Protein AF-A0A8H7XV47-F1 (afdb_monomer_lite)

Foldseek 3Di:
DAAPVGDDDDPVVVVCQVVVPPPPPDQWHADPPPGDIFGNDQPDCVPPPPVCPVVRDHRDDDDDDDCVVVVVVVVVVVVVVVVVVVVVVVVVVVVVVVVVVVVVVVVVVVVVVVVVVVVVVVVVVVVVVVVVVVVVVVVVVVVVVVVVVVVVVVVVVVVVVVVVVVVVVVVVVVVVVVVVVVVVVVVVVVVVVVVVVVVVVVVVCVVVVVDDDDDDDDDDDDDDPDDPPPPPPPPPPPPPPPPPPPPVPPPPDDPPPPPPPPPPPVPPPPPPPPPPPPPPPPPPPVPPDDDDDDDDDDD

pLDDT: mean 79.06, std 20.97, range [37.84, 98.62]

Structure (mmCIF, N/CA/C/O backbone):
data_AF-A0A8H7XV47-F1
#
_entry.id   AF-A0A8H7XV47-F1
#
loop_
_atom_site.group_PDB
_atom_site.id
_atom_site.type_symbol
_atom_site.label_atom_id
_atom_site.label_alt_id
_atom_site.label_comp_id
_atom_site.label_asym_id
_atom_site.label_entity_id
_atom_site.label_seq_id
_atom_site.pdbx_PDB_ins_code
_atom_site.Cartn_x
_atom_site.Cartn_y
_atom_site.Cartn_z
_atom_site.occupancy
_atom_site.B_iso_or_equiv
_atom_site.auth_seq_id
_atom_site.auth_comp_id
_atom_site.auth_asym_id
_atom_site.auth_atom_id
_atom_site.pdbx_PDB_model_num
ATOM 1 N N . MET A 1 1 ? -52.884 -13.782 68.176 1.00 88.31 1 MET A N 1
ATOM 2 C CA . MET A 1 1 ? -53.623 -15.050 68.353 1.00 88.31 1 MET A CA 1
ATOM 3 C C . MET A 1 1 ? -52.920 -16.127 67.550 1.00 88.31 1 MET A C 1
ATOM 5 O O . MET A 1 1 ? -52.622 -15.855 66.395 1.00 88.31 1 MET A O 1
ATOM 9 N N . SER A 1 2 ? -52.636 -17.300 68.118 1.00 92.38 2 SER A N 1
ATOM 10 C CA . SER A 1 2 ? -52.222 -18.471 67.337 1.00 92.38 2 SER A CA 1
ATOM 11 C C . SER A 1 2 ? -53.395 -19.410 67.092 1.00 92.38 2 SER A C 1
ATOM 13 O O . SER A 1 2 ? -54.194 -19.679 67.995 1.00 92.38 2 SER A O 1
ATOM 15 N N . LEU A 1 3 ? -53.478 -19.894 65.855 1.00 91.44 3 LEU A N 1
ATOM 16 C CA . LEU A 1 3 ? -54.350 -20.996 65.460 1.00 91.44 3 LEU A CA 1
ATOM 17 C C . LEU A 1 3 ? -53.736 -22.344 65.877 1.00 91.44 3 LEU A C 1
ATOM 19 O O . LEU A 1 3 ? -52.525 -22.411 66.107 1.00 91.44 3 LEU A O 1
ATOM 23 N N . PRO A 1 4 ? -54.511 -23.446 65.914 1.00 90.62 4 PRO A N 1
ATOM 24 C CA . PRO A 1 4 ? -53.992 -24.768 66.285 1.00 90.62 4 PRO A CA 1
ATOM 25 C C . PRO A 1 4 ? -52.899 -25.271 65.335 1.00 90.62 4 PRO A C 1
ATOM 27 O O . PRO A 1 4 ? -52.036 -26.043 65.738 1.00 90.62 4 PRO A O 1
ATOM 30 N N . CYS A 1 5 ? -52.903 -24.786 64.091 1.00 92.00 5 CYS A N 1
ATOM 31 C CA . CYS A 1 5 ? -51.868 -25.053 63.097 1.00 92.00 5 CYS A CA 1
ATOM 32 C C . CYS A 1 5 ? -50.562 -24.262 63.310 1.00 92.00 5 CYS A C 1
ATOM 34 O O . CYS A 1 5 ? -49.624 -24.445 62.544 1.00 92.00 5 CYS A O 1
ATOM 36 N N . GLY A 1 6 ? -50.491 -23.378 64.312 1.00 91.50 6 GLY A N 1
ATOM 37 C CA . GLY A 1 6 ? -49.293 -22.609 64.668 1.00 91.50 6 GLY A CA 1
ATOM 38 C C . GLY A 1 6 ? -49.197 -21.210 64.049 1.00 91.50 6 GLY A C 1
ATOM 39 O O . GLY A 1 6 ? -48.397 -20.405 64.519 1.00 91.50 6 GLY A O 1
ATOM 40 N N . HIS A 1 7 ? -50.028 -20.874 63.057 1.00 93.75 7 HIS A N 1
ATOM 41 C CA . HIS A 1 7 ? -50.007 -19.550 62.423 1.00 93.75 7 HIS A CA 1
ATOM 42 C C . HIS A 1 7 ? -50.540 -18.449 63.349 1.00 93.75 7 HIS A C 1
ATOM 44 O O . HIS A 1 7 ? -51.514 -18.652 64.081 1.00 93.75 7 HIS A O 1
ATOM 50 N N . LEU A 1 8 ? -49.898 -17.279 63.295 1.00 93.44 8 LEU A N 1
ATOM 51 C CA . LEU A 1 8 ? -50.188 -16.118 64.133 1.00 93.44 8 LEU A CA 1
ATOM 52 C C . LEU A 1 8 ? -50.919 -15.035 63.338 1.00 93.44 8 LEU A C 1
ATOM 54 O O . LEU A 1 8 ? -50.445 -14.599 62.297 1.00 93.44 8 LEU A O 1
ATOM 58 N N . TYR A 1 9 ? -52.030 -14.549 63.884 1.00 92.38 9 TYR A N 1
ATOM 59 C CA . TYR A 1 9 ? -52.792 -13.422 63.345 1.00 92.38 9 TYR A CA 1
ATOM 60 C C . TYR A 1 9 ? -53.083 -12.409 64.453 1.00 92.38 9 TYR A C 1
ATOM 62 O O . TYR A 1 9 ? -53.186 -12.776 65.634 1.00 92.38 9 TYR A O 1
ATOM 70 N N . CYS A 1 10 ? -53.234 -11.130 64.102 1.00 90.69 10 CYS A N 1
ATOM 71 C CA . CYS A 1 10 ? -53.804 -10.167 65.041 1.00 90.69 10 CYS A CA 1
ATOM 72 C C . CYS A 1 10 ? -55.284 -10.508 65.310 1.00 90.69 10 CYS A C 1
ATOM 74 O O . CYS A 1 10 ? -55.914 -11.253 64.554 1.00 90.69 10 CYS A O 1
ATOM 76 N N . GLU A 1 11 ? -55.826 -10.007 66.422 1.00 90.00 11 GLU A N 1
ATOM 77 C CA . GLU A 1 11 ? -57.215 -10.272 66.826 1.00 90.00 11 GLU A CA 1
ATOM 78 C C . GLU A 1 11 ? -58.220 -9.793 65.768 1.00 90.00 11 GLU A C 1
ATOM 80 O O . GLU A 1 11 ? -59.197 -10.484 65.489 1.00 90.00 11 GLU A O 1
ATOM 85 N N . GLU A 1 12 ? -57.933 -8.675 65.106 1.00 90.69 12 GLU A N 1
ATOM 86 C CA . GLU A 1 12 ? -58.790 -8.109 64.068 1.00 90.69 12 GLU A CA 1
ATOM 87 C C . GLU A 1 12 ? -58.828 -8.975 62.801 1.00 90.69 12 GLU A C 1
ATOM 89 O O . GLU A 1 12 ? -59.910 -9.370 62.372 1.00 90.69 12 GLU A O 1
ATOM 94 N N . CYS A 1 13 ? -57.668 -9.364 62.255 1.00 89.00 13 CYS A N 1
ATOM 95 C CA . CYS A 1 13 ? -57.600 -10.189 61.044 1.00 89.00 13 CYS A CA 1
ATOM 96 C C . CYS A 1 13 ? -58.293 -11.541 61.224 1.00 89.00 13 CYS A C 1
ATOM 98 O O . CYS A 1 13 ? -58.990 -11.998 60.318 1.00 89.00 13 CYS A O 1
ATOM 100 N N . ILE A 1 14 ? -58.126 -12.192 62.383 1.00 89.75 14 ILE A N 1
ATOM 101 C CA . ILE A 1 14 ? -58.777 -13.487 62.599 1.00 89.75 14 ILE A CA 1
ATOM 102 C C . ILE A 1 14 ? -60.285 -13.337 62.802 1.00 89.75 14 ILE A C 1
ATOM 104 O O . ILE A 1 14 ? -61.047 -14.142 62.278 1.00 89.75 14 ILE A O 1
ATOM 108 N N . THR A 1 15 ? -60.724 -12.283 63.494 1.00 89.31 15 THR A N 1
ATOM 109 C CA . THR A 1 15 ? -62.152 -12.001 63.691 1.00 89.31 15 THR A CA 1
ATOM 110 C C . THR A 1 15 ? -62.831 -11.679 62.362 1.00 89.31 15 THR A C 1
ATOM 112 O O . THR A 1 15 ? -63.895 -12.221 62.072 1.00 89.31 15 THR A O 1
ATOM 115 N N . GLN A 1 16 ? -62.196 -10.868 61.511 1.00 91.19 16 GLN A N 1
ATOM 116 C CA . GLN A 1 16 ? -62.685 -10.584 60.160 1.00 91.19 16 GLN A CA 1
ATOM 117 C C . GLN A 1 16 ? -62.767 -11.858 59.314 1.00 91.19 16 GLN A C 1
ATOM 119 O O . GLN A 1 16 ? -63.806 -12.125 58.718 1.00 91.19 16 GLN A O 1
ATOM 124 N N . HIS A 1 17 ? -61.717 -12.685 59.303 1.00 89.62 17 HIS A N 1
ATOM 125 C CA . HIS A 1 17 ? -61.701 -13.936 58.536 1.00 89.62 17 HIS A CA 1
ATOM 126 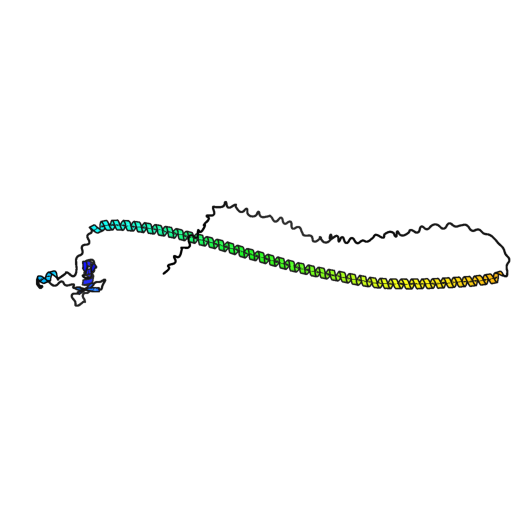C C . HIS A 1 17 ? -62.794 -14.921 58.973 1.00 89.62 17 HIS A C 1
ATOM 128 O O . HIS A 1 17 ? -63.417 -15.574 58.137 1.00 89.62 17 HIS A O 1
ATOM 134 N N . VAL A 1 18 ? -63.055 -15.004 60.278 1.00 87.25 18 VAL A N 1
ATOM 135 C CA . VAL A 1 18 ? -64.128 -15.834 60.840 1.00 87.25 18 VAL A CA 1
ATOM 136 C C . VAL A 1 18 ? -65.512 -15.292 60.480 1.00 87.25 18 VAL A C 1
ATOM 138 O O . VAL A 1 18 ? -66.376 -16.067 60.083 1.00 87.25 18 VAL A O 1
ATOM 141 N N . ASN A 1 19 ? -65.712 -13.975 60.553 1.00 87.75 19 ASN A N 1
ATOM 142 C CA . ASN A 1 19 ? -67.007 -13.344 60.282 1.00 87.75 19 ASN A CA 1
ATOM 143 C C . ASN A 1 19 ? -67.349 -13.250 58.786 1.00 87.75 19 ASN A C 1
ATOM 145 O O . ASN A 1 19 ? -68.521 -13.163 58.442 1.00 87.75 19 ASN A O 1
ATOM 149 N N . LEU A 1 20 ? -66.356 -13.265 57.889 1.00 85.81 20 LEU A N 1
ATOM 150 C CA . LEU A 1 20 ? -66.569 -13.209 56.436 1.00 85.81 20 LEU A CA 1
ATOM 151 C C . LEU A 1 20 ? -67.098 -14.526 55.842 1.00 85.81 20 LEU A C 1
ATOM 153 O O . LEU A 1 20 ? -67.583 -14.529 54.714 1.00 85.81 20 LEU A O 1
ATOM 157 N N . ARG A 1 21 ? -67.001 -15.648 56.567 1.00 72.06 21 ARG A N 1
ATOM 158 C CA . ARG A 1 21 ? -67.434 -16.978 56.102 1.00 72.06 21 ARG A CA 1
ATOM 159 C C . ARG A 1 21 ? -68.743 -17.437 56.752 1.00 72.06 21 ARG A C 1
ATOM 161 O O . ARG A 1 21 ? -68.850 -18.573 57.200 1.00 72.06 21 ARG A O 1
ATOM 168 N N . SER A 1 22 ? -69.747 -16.564 56.762 1.00 56.59 22 SER A N 1
ATOM 169 C CA . SER A 1 22 ? -71.090 -16.810 57.320 1.00 56.59 22 SER A CA 1
ATOM 170 C C . SER A 1 22 ? -71.832 -18.009 56.710 1.00 56.59 22 SER A C 1
ATOM 172 O O . SER A 1 22 ? -72.797 -18.488 57.299 1.00 56.59 22 SER A O 1
ATOM 174 N N . ASP A 1 23 ? -71.395 -18.489 55.543 1.00 62.59 23 ASP A N 1
ATOM 175 C CA . ASP A 1 23 ? -72.144 -19.461 54.741 1.00 62.59 23 ASP A CA 1
ATOM 176 C C . ASP A 1 23 ? -71.685 -20.913 54.951 1.00 62.59 23 ASP A C 1
ATOM 178 O O . ASP A 1 23 ? -72.303 -21.846 54.432 1.00 62.59 23 ASP A O 1
ATOM 182 N N . SER A 1 24 ? -70.609 -21.153 55.714 1.00 60.06 24 SER A N 1
ATOM 183 C CA . SER A 1 24 ? -70.231 -22.523 56.060 1.00 60.06 24 SER A CA 1
ATOM 184 C C . SER A 1 24 ? -71.152 -23.038 57.162 1.00 60.06 24 SER A C 1
ATOM 186 O O . SER A 1 24 ? -71.088 -22.577 58.297 1.00 60.06 24 SER A O 1
ATOM 188 N N . VAL A 1 25 ? -71.971 -24.039 56.835 1.00 66.00 25 VAL A N 1
ATOM 189 C CA . VAL A 1 25 ? -72.942 -24.752 57.696 1.00 66.00 25 VAL A CA 1
ATOM 190 C C . VAL A 1 25 ? -72.277 -25.499 58.887 1.00 66.00 25 VAL A C 1
ATOM 192 O O . VAL A 1 25 ? -72.857 -26.397 59.486 1.00 66.00 25 VAL A O 1
ATOM 195 N N . GLY A 1 26 ? -71.046 -25.149 59.270 1.00 70.81 26 GLY A N 1
ATOM 196 C CA . GLY A 1 26 ? -70.249 -25.837 60.282 1.00 70.81 26 GLY A CA 1
ATOM 197 C C . GLY A 1 26 ? -69.653 -24.898 61.329 1.00 70.81 26 GLY A C 1
ATOM 198 O O . GLY A 1 26 ? -69.376 -23.732 61.078 1.00 70.81 26 GLY A O 1
ATOM 199 N N . MET A 1 27 ? -69.396 -25.440 62.521 1.00 84.06 27 MET A N 1
ATOM 200 C CA . MET A 1 27 ? -68.710 -24.756 63.627 1.00 84.06 27 MET A CA 1
ATOM 201 C C . MET A 1 27 ? -67.176 -24.692 63.433 1.00 84.06 27 MET A C 1
ATOM 203 O O . MET A 1 27 ? -66.427 -24.681 64.413 1.00 84.06 27 MET A O 1
ATOM 207 N N . THR A 1 28 ? -66.690 -24.688 62.188 1.00 88.69 28 THR A N 1
ATOM 208 C CA . THR A 1 28 ? -65.265 -24.758 61.821 1.00 88.69 28 THR A CA 1
ATOM 209 C C . THR A 1 28 ? -64.868 -23.621 60.878 1.00 88.69 28 THR A C 1
ATOM 211 O O . THR A 1 28 ? -65.684 -23.109 60.120 1.00 88.69 28 THR A O 1
ATOM 214 N N . SER A 1 29 ? -63.599 -23.216 60.919 1.00 90.31 29 SER A N 1
ATOM 215 C CA . SER A 1 29 ? -62.992 -22.262 59.984 1.00 90.31 29 SER A CA 1
ATOM 216 C C . SER A 1 29 ? -61.652 -22.794 59.484 1.00 90.31 29 SER A C 1
ATOM 218 O O . SER A 1 29 ? -61.022 -23.608 60.150 1.00 90.31 29 SER A O 1
ATOM 220 N N . THR A 1 30 ? -61.200 -22.341 58.315 1.00 92.19 30 THR A N 1
ATOM 221 C CA . THR A 1 30 ? -59.911 -22.737 57.724 1.00 92.19 30 THR A CA 1
ATOM 222 C C . THR A 1 30 ? -58.848 -21.684 58.009 1.00 92.19 30 THR A C 1
ATOM 224 O O . THR A 1 30 ? -59.112 -20.495 57.834 1.00 92.19 30 THR A O 1
ATOM 227 N N . CYS A 1 31 ? -57.620 -22.079 58.335 1.00 91.06 31 CYS A N 1
ATOM 228 C CA . CYS A 1 31 ? -56.485 -21.153 58.405 1.00 91.06 31 CYS A CA 1
ATOM 229 C C . CYS A 1 31 ? -56.235 -20.453 57.044 1.00 91.06 31 CYS A C 1
ATOM 231 O O . CYS A 1 31 ? -56.184 -21.147 56.029 1.00 91.06 31 CYS A O 1
ATOM 233 N N . PRO A 1 32 ? -56.038 -19.120 56.987 1.00 89.69 32 PRO A N 1
ATOM 234 C CA . PRO A 1 32 ? -55.740 -18.412 55.735 1.00 89.69 32 PRO A CA 1
ATOM 235 C C . PRO A 1 32 ? -54.482 -18.910 55.004 1.00 89.69 32 PRO A C 1
ATOM 237 O O . PRO A 1 32 ? -54.488 -18.980 53.778 1.00 89.69 32 PRO A O 1
ATOM 240 N N . GLU A 1 33 ? -53.436 -19.292 55.746 1.00 91.69 33 GLU A N 1
ATOM 241 C CA . GLU A 1 33 ? -52.145 -19.704 55.175 1.00 91.69 33 GLU A CA 1
ATOM 242 C C . GLU A 1 33 ? -52.172 -21.159 54.691 1.00 91.69 33 GLU A C 1
ATOM 244 O O . GLU A 1 33 ? -51.956 -21.458 53.519 1.00 91.69 33 GLU A O 1
ATOM 249 N N . CYS A 1 34 ? -52.468 -22.089 55.604 1.00 92.75 34 CYS A N 1
ATOM 250 C CA . CYS A 1 34 ? -52.333 -23.522 55.343 1.00 92.75 34 CYS A CA 1
ATOM 251 C C . CYS A 1 34 ? -53.659 -24.233 55.075 1.00 92.75 34 CYS A C 1
ATOM 253 O O . CYS A 1 34 ? -53.660 -25.438 54.839 1.00 92.75 34 CYS A O 1
ATOM 255 N N . ARG A 1 35 ? -54.786 -23.512 55.139 1.00 92.88 35 ARG A N 1
ATOM 256 C CA . ARG A 1 35 ? -56.148 -24.032 54.917 1.00 92.88 35 ARG A CA 1
ATOM 257 C C . ARG A 1 35 ? -56.577 -25.169 55.849 1.00 92.88 35 ARG A C 1
ATOM 259 O O . ARG A 1 35 ? -57.611 -25.774 55.608 1.00 92.88 35 ARG A O 1
ATOM 266 N N . SER A 1 36 ? -55.825 -25.435 56.917 1.00 90.88 36 SER A N 1
ATOM 267 C CA . SER A 1 36 ? -56.191 -26.426 57.932 1.00 90.88 36 SER A CA 1
ATOM 268 C C . SER A 1 36 ? -57.441 -25.981 58.694 1.00 90.88 36 SER A C 1
ATOM 270 O O . SER A 1 36 ? -57.514 -24.825 59.129 1.00 90.88 36 SER A O 1
ATOM 272 N N . ASP A 1 37 ? -58.408 -26.887 58.832 1.00 90.88 37 ASP A N 1
ATOM 273 C CA . ASP A 1 37 ? -59.653 -26.654 59.558 1.00 90.88 37 ASP A CA 1
ATOM 274 C C . ASP A 1 37 ? -59.412 -26.606 61.070 1.00 90.88 37 ASP A C 1
ATOM 276 O O . ASP A 1 37 ? -58.673 -27.412 61.638 1.00 90.88 37 ASP A O 1
ATOM 280 N N . PHE A 1 38 ? -60.076 -25.674 61.746 1.00 89.12 38 PHE A N 1
ATOM 281 C CA . PHE A 1 38 ? -60.087 -25.577 63.198 1.00 89.12 38 PHE A CA 1
ATOM 282 C C . PHE A 1 38 ? -61.491 -25.243 63.721 1.00 89.12 38 PHE A C 1
ATOM 284 O O . PHE A 1 38 ? -62.237 -24.504 63.074 1.00 89.12 38 PHE A O 1
ATOM 291 N N . PRO A 1 39 ? -61.882 -25.772 64.894 1.00 87.94 39 PRO A N 1
ATOM 292 C CA . PRO A 1 39 ? -63.189 -25.491 65.476 1.00 87.94 39 PRO A CA 1
ATOM 293 C C . PRO A 1 39 ? -63.238 -24.060 66.018 1.00 87.94 39 PRO A C 1
ATOM 295 O O . PRO A 1 39 ? -62.331 -23.635 66.727 1.00 87.94 39 PRO A O 1
ATOM 298 N N . LEU A 1 40 ? -64.299 -23.312 65.726 1.00 86.12 40 LEU A N 1
ATOM 299 C CA . LEU A 1 40 ? -64.517 -21.972 66.286 1.00 86.12 40 LEU A CA 1
ATOM 300 C C . LEU A 1 40 ? -65.227 -22.014 67.634 1.00 86.12 40 LEU A C 1
ATOM 302 O O . LEU A 1 40 ? -64.979 -21.179 68.502 1.00 86.12 40 LEU A O 1
ATOM 306 N N . VAL A 1 41 ? -66.111 -22.994 67.805 1.00 82.44 41 VAL A N 1
ATOM 307 C CA . VAL A 1 41 ? -66.933 -23.120 69.002 1.00 82.44 41 VAL A CA 1
ATOM 308 C C . VAL A 1 41 ? -66.191 -23.959 70.032 1.00 82.44 41 VAL A C 1
ATOM 310 O O . VAL A 1 41 ? -65.874 -25.124 69.795 1.00 82.44 41 VAL A O 1
ATOM 313 N N . VAL A 1 42 ? -65.933 -23.364 71.194 1.00 79.38 42 VAL A N 1
ATOM 314 C CA . VAL A 1 42 ? -65.510 -24.105 72.383 1.00 79.38 42 VAL A CA 1
ATOM 315 C C . VAL A 1 42 ? -66.784 -24.622 73.059 1.00 79.38 42 VAL A C 1
ATOM 317 O O . VAL A 1 42 ? -67.637 -23.802 73.408 1.00 79.38 42 VAL A O 1
ATOM 320 N N . PRO A 1 43 ? -66.970 -25.946 73.217 1.00 80.38 43 PRO A N 1
ATOM 321 C CA . PRO A 1 43 ? -68.154 -26.479 73.880 1.00 80.38 43 PRO A CA 1
ATOM 322 C C . PRO A 1 43 ? -68.229 -25.959 75.319 1.00 80.38 43 PRO A C 1
ATOM 324 O O . PRO A 1 43 ? -67.209 -25.855 76.004 1.00 80.38 43 PRO A O 1
ATOM 327 N N . ASP A 1 44 ? -69.439 -25.638 75.782 1.00 83.00 44 ASP A N 1
ATOM 328 C CA . ASP A 1 44 ? -69.646 -25.166 77.149 1.00 83.00 44 ASP A CA 1
ATOM 329 C C . ASP A 1 44 ? -69.229 -26.259 78.144 1.00 83.00 44 ASP A C 1
ATOM 331 O O . ASP A 1 44 ? -69.837 -27.330 78.238 1.00 83.00 44 ASP A O 1
ATOM 335 N N . LEU A 1 45 ? -68.164 -25.967 78.892 1.00 84.44 45 LEU A N 1
ATOM 336 C CA . LEU A 1 45 ? -67.517 -26.894 79.814 1.00 84.44 45 LEU A CA 1
ATOM 337 C C . LEU A 1 45 ? -68.466 -27.390 80.916 1.00 84.44 45 LEU A C 1
ATOM 339 O O . LEU A 1 45 ? -68.211 -28.435 81.510 1.00 84.44 45 LEU A O 1
ATOM 343 N N . ARG A 1 46 ? -69.580 -26.695 81.183 1.00 87.56 46 ARG A N 1
ATOM 344 C CA . ARG A 1 46 ? -70.578 -27.115 82.183 1.00 87.56 46 ARG A CA 1
ATOM 345 C C . ARG A 1 46 ? -71.250 -28.444 81.843 1.00 87.56 46 ARG A C 1
ATOM 347 O O . ARG A 1 46 ? -71.634 -29.170 82.756 1.00 87.56 46 ARG A O 1
ATOM 354 N N . PHE A 1 47 ? -71.367 -28.771 80.558 1.00 88.88 47 PHE A N 1
ATOM 355 C CA . PHE A 1 47 ? -71.978 -30.020 80.093 1.00 88.88 47 PHE A CA 1
ATOM 356 C C . PHE A 1 47 ? -70.967 -31.155 79.924 1.00 88.88 47 PHE A C 1
ATOM 358 O O . PHE A 1 47 ? -71.342 -32.281 79.603 1.00 88.88 47 PHE A O 1
ATOM 365 N N . LEU A 1 48 ? -69.684 -30.874 80.157 1.00 86.00 48 LEU A N 1
ATOM 366 C CA . LEU A 1 48 ? -68.612 -31.845 80.045 1.00 86.00 48 LEU A CA 1
ATOM 367 C C . LEU A 1 48 ? -68.157 -32.286 81.449 1.00 86.00 48 LEU A C 1
ATOM 369 O O . LEU A 1 48 ? -67.905 -31.429 82.300 1.00 86.00 48 LEU A O 1
ATOM 373 N N . PRO A 1 49 ? -68.003 -33.594 81.727 1.00 92.25 49 PRO A N 1
ATOM 374 C CA . PRO A 1 49 ? -67.435 -34.049 82.993 1.00 92.25 49 PRO A CA 1
ATOM 375 C C . PRO A 1 49 ? -66.050 -33.435 83.235 1.00 92.25 49 PRO A C 1
ATOM 377 O O . PRO A 1 49 ? -65.225 -33.383 82.322 1.00 92.25 49 PRO A O 1
ATOM 380 N N . LYS A 1 50 ? -65.769 -33.007 84.475 1.00 88.50 50 LYS A N 1
ATOM 381 C CA . LYS A 1 50 ? -64.537 -32.273 84.841 1.00 88.50 50 LYS A CA 1
ATOM 382 C C . LYS A 1 50 ? -63.244 -32.971 84.412 1.00 88.50 50 LYS A C 1
ATOM 384 O O . LYS A 1 50 ? -62.280 -32.300 84.062 1.00 88.50 50 LYS A O 1
ATOM 389 N N . GLN A 1 51 ? -63.235 -34.305 84.386 1.00 90.25 51 GLN A N 1
ATOM 390 C CA . GLN A 1 51 ? -62.084 -35.097 83.939 1.00 90.25 51 GLN A CA 1
ATOM 391 C C . GLN A 1 51 ? -61.673 -34.813 82.486 1.00 90.25 51 GLN A C 1
ATOM 393 O O . GLN A 1 51 ? -60.514 -35.004 82.134 1.00 90.25 51 GLN A O 1
ATOM 398 N N . TYR A 1 52 ? -62.594 -34.317 81.655 1.00 88.38 52 TYR A N 1
ATOM 399 C CA . TYR A 1 52 ? -62.319 -34.000 80.257 1.00 88.38 52 TYR A CA 1
ATOM 400 C C . TYR A 1 52 ? -61.949 -32.532 80.013 1.00 88.38 52 TYR A C 1
ATOM 402 O O . TYR A 1 52 ? -61.518 -32.193 78.915 1.00 88.38 52 TYR A O 1
ATOM 410 N N . HIS A 1 53 ? -62.072 -31.651 81.014 1.00 87.56 53 HIS A N 1
ATOM 411 C CA . HIS A 1 53 ? -61.827 -30.211 80.837 1.00 87.56 53 HIS A CA 1
ATOM 412 C C . HIS A 1 53 ? -60.382 -29.914 80.433 1.00 87.56 53 HIS A C 1
ATOM 414 O O . HIS A 1 53 ? -60.154 -29.051 79.593 1.00 87.56 53 HIS A O 1
ATOM 420 N N . ALA A 1 54 ? -59.414 -30.672 80.959 1.00 83.31 54 ALA A N 1
ATOM 421 C CA . ALA A 1 54 ? -57.999 -30.525 80.607 1.00 83.31 54 ALA A CA 1
ATOM 422 C C . ALA A 1 54 ? -57.705 -30.816 79.122 1.00 83.31 54 ALA A C 1
ATOM 424 O O . ALA A 1 54 ? -56.698 -30.350 78.594 1.00 83.31 54 ALA A O 1
ATOM 425 N N . PHE A 1 55 ? -58.584 -31.562 78.446 1.00 83.88 55 PHE A N 1
ATOM 426 C CA . PHE A 1 55 ? -58.433 -31.918 77.036 1.00 83.88 55 PHE A CA 1
ATOM 427 C C . PHE A 1 55 ? -59.157 -30.943 76.093 1.00 83.88 55 PHE A C 1
ATOM 429 O O . PHE A 1 55 ? -58.947 -31.003 74.882 1.00 83.88 55 PHE A O 1
ATOM 436 N N . VAL A 1 56 ? -59.969 -30.014 76.615 1.00 83.94 56 VAL A N 1
ATOM 437 C CA . VAL A 1 56 ? -60.611 -28.963 75.812 1.00 83.94 56 VAL A CA 1
ATOM 438 C C . VAL A 1 56 ? -59.668 -27.766 75.712 1.00 83.94 56 VAL A C 1
ATOM 440 O O . VAL A 1 56 ? -59.689 -26.848 76.532 1.00 83.94 56 VAL A O 1
ATOM 443 N N . SER A 1 57 ? -58.804 -27.767 74.697 1.00 77.56 57 SER A N 1
ATOM 444 C CA . SER A 1 57 ? -57.956 -26.609 74.408 1.00 77.56 57 SER A CA 1
ATOM 445 C C . SER A 1 57 ? -58.727 -25.554 73.615 1.00 77.56 57 SER A C 1
ATOM 447 O O . SER A 1 57 ? -59.347 -25.887 72.607 1.00 77.56 57 SER A O 1
ATOM 449 N N . HIS A 1 58 ? -58.630 -24.283 74.013 1.00 82.38 58 HIS A N 1
ATOM 450 C CA . HIS A 1 58 ? -59.159 -23.178 73.214 1.00 82.38 58 HIS A CA 1
ATOM 451 C C . HIS A 1 58 ? -58.482 -23.163 71.841 1.00 82.38 58 HIS A C 1
ATOM 453 O O . HIS A 1 58 ? -57.251 -23.178 71.744 1.00 82.38 58 HIS A O 1
ATOM 459 N N . SER A 1 59 ? -59.294 -23.113 70.790 1.00 79.94 59 SER A N 1
ATOM 460 C CA . SER A 1 59 ? -58.840 -23.113 69.398 1.00 79.94 59 SER A CA 1
ATOM 461 C C . SER A 1 59 ? -58.013 -21.876 69.055 1.00 79.94 59 SER A C 1
ATOM 463 O O . SER A 1 59 ? -57.163 -21.921 68.173 1.00 79.94 59 SER A O 1
ATOM 465 N N . LEU A 1 60 ? -58.245 -20.776 69.773 1.00 83.88 60 LEU A N 1
ATOM 466 C CA . LEU A 1 60 ? -57.499 -19.532 69.653 1.00 83.88 60 LEU A CA 1
ATOM 467 C C . LEU A 1 60 ? -56.675 -19.323 70.921 1.00 83.88 60 LEU A C 1
ATOM 469 O O . LEU A 1 60 ? -57.225 -19.100 72.001 1.00 83.88 60 LEU A O 1
ATOM 473 N N . ARG A 1 61 ? -55.347 -19.375 70.797 1.00 88.00 61 ARG A N 1
ATOM 474 C CA . ARG A 1 61 ? -54.441 -19.087 71.916 1.00 88.00 61 ARG A CA 1
ATOM 475 C C . ARG A 1 61 ? -53.961 -17.640 71.829 1.00 88.00 61 ARG A C 1
ATOM 477 O O . ARG A 1 61 ? -53.471 -17.185 70.792 1.00 88.00 61 ARG A O 1
ATOM 484 N N . ARG A 1 62 ? -54.096 -16.889 72.925 1.00 88.31 62 AR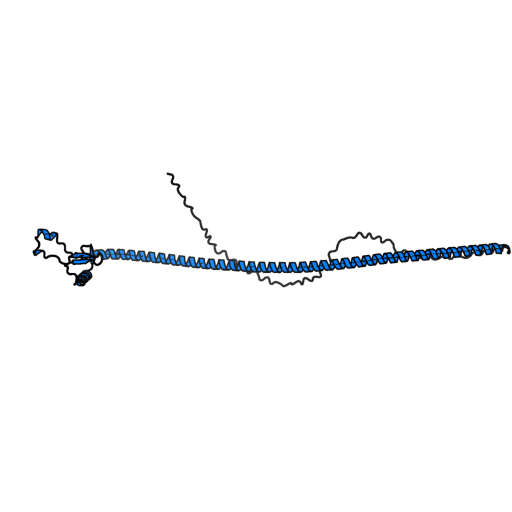G A N 1
ATOM 485 C CA . ARG A 1 62 ? -53.502 -15.550 73.049 1.00 88.31 62 ARG A CA 1
ATOM 486 C C . ARG A 1 62 ? -51.991 -15.713 73.190 1.00 88.31 62 ARG A C 1
ATOM 488 O O . ARG A 1 62 ? -51.522 -16.370 74.111 1.00 88.31 62 ARG A O 1
ATOM 495 N N . VAL A 1 63 ? -51.246 -15.131 72.255 1.00 87.44 63 VAL A N 1
ATOM 496 C CA . VAL A 1 63 ? -49.782 -15.082 72.296 1.00 87.44 63 VAL A CA 1
ATOM 497 C C . VAL A 1 63 ? -49.405 -13.647 72.614 1.00 87.44 63 VAL A C 1
ATOM 499 O O . VAL A 1 63 ? -49.700 -12.749 71.827 1.00 87.44 63 VAL A O 1
ATOM 502 N N . TYR A 1 64 ? -48.810 -13.441 73.786 1.00 81.62 64 TYR A N 1
ATOM 503 C CA . TYR A 1 64 ? -48.269 -12.153 74.195 1.00 81.62 64 TYR A CA 1
ATOM 504 C C . TYR A 1 64 ? -46.838 -12.060 73.677 1.00 81.62 64 TYR A C 1
ATOM 506 O O . TYR A 1 64 ? -45.970 -12.820 74.100 1.00 81.62 64 TYR A O 1
ATOM 514 N N . ILE A 1 65 ? -46.605 -11.156 72.731 1.00 81.06 65 ILE A N 1
ATOM 515 C CA . ILE A 1 65 ? -45.255 -10.812 72.289 1.00 81.06 65 ILE A CA 1
ATOM 516 C C . ILE A 1 65 ? -44.753 -9.763 73.280 1.00 81.06 65 ILE A C 1
ATOM 518 O O . ILE A 1 65 ? -45.254 -8.639 73.291 1.00 81.06 65 ILE A O 1
ATOM 522 N N . SER A 1 66 ? -43.831 -10.144 74.163 1.00 71.12 66 SER A N 1
ATOM 523 C CA . SER A 1 66 ? -43.267 -9.219 75.150 1.00 71.12 66 SER A CA 1
ATOM 524 C C . SER A 1 66 ? -42.554 -8.055 74.442 1.00 71.12 66 SER A C 1
ATOM 526 O O . SER A 1 66 ? -41.682 -8.301 73.612 1.00 71.12 66 SER A O 1
ATOM 528 N N . PRO A 1 67 ? -42.860 -6.784 74.763 1.00 67.06 67 PRO A N 1
ATOM 529 C CA . PRO A 1 67 ? -42.213 -5.631 74.129 1.00 67.06 67 PRO A CA 1
ATOM 530 C C . PRO A 1 67 ? -40.747 -5.458 74.557 1.00 67.06 67 PRO A C 1
ATOM 532 O O . PRO A 1 67 ? -39.998 -4.738 73.909 1.00 67.06 67 PRO A O 1
ATOM 535 N N . THR A 1 68 ? -40.299 -6.142 75.611 1.00 57.66 68 THR A N 1
ATOM 536 C CA . THR A 1 68 ? -38.907 -6.100 76.084 1.00 57.66 68 THR A CA 1
ATOM 537 C C . THR A 1 68 ? -37.915 -6.735 75.110 1.00 57.66 68 THR A C 1
ATOM 539 O O . THR A 1 68 ? -36.761 -6.333 75.094 1.00 57.66 68 THR A O 1
ATOM 542 N N . SER A 1 69 ? -38.346 -7.647 74.230 1.00 60.19 69 SER A N 1
ATOM 543 C CA . SER A 1 69 ? -37.496 -8.117 73.129 1.00 60.19 69 SER A CA 1
ATOM 544 C C . SER A 1 69 ? -37.422 -7.128 71.962 1.00 60.19 69 SER A C 1
ATOM 546 O O . SER A 1 69 ? -36.609 -7.328 71.067 1.00 60.19 69 SER A O 1
ATOM 548 N N . GLN A 1 70 ? -38.248 -6.072 71.929 1.00 63.81 70 GLN A N 1
ATOM 549 C CA . GLN A 1 70 ? -38.229 -5.099 70.830 1.00 63.81 70 GLN A CA 1
ATOM 550 C C . GLN A 1 70 ? -37.096 -4.082 70.955 1.00 63.81 70 GLN A C 1
ATOM 552 O O . GLN A 1 70 ? -36.585 -3.658 69.928 1.00 63.81 70 GLN A O 1
ATOM 557 N N . THR A 1 71 ? -36.670 -3.698 72.161 1.00 73.38 71 THR A N 1
ATOM 558 C CA . THR A 1 71 ? -35.576 -2.722 72.323 1.00 73.38 71 THR A CA 1
ATOM 559 C C . THR A 1 71 ? -34.226 -3.316 71.931 1.00 73.38 71 THR A C 1
ATOM 561 O O . THR A 1 71 ? -33.462 -2.682 71.204 1.00 73.38 71 THR A O 1
ATOM 564 N N . ASP A 1 72 ? -33.975 -4.566 72.319 1.00 76.25 72 ASP A N 1
ATOM 565 C CA . ASP A 1 72 ? -32.734 -5.268 71.979 1.00 76.25 72 ASP A CA 1
ATOM 566 C C . ASP A 1 72 ? -32.731 -5.704 70.505 1.00 76.25 72 ASP A C 1
ATOM 568 O O . ASP A 1 72 ? -31.712 -5.591 69.821 1.00 76.25 72 ASP A O 1
ATOM 572 N N . ALA A 1 73 ? -33.892 -6.107 69.970 1.00 80.50 73 ALA A N 1
ATOM 573 C CA . ALA A 1 73 ? -34.048 -6.367 68.540 1.00 80.50 73 ALA A CA 1
ATOM 574 C C . ALA A 1 73 ? -33.922 -5.090 67.694 1.00 80.50 73 ALA A C 1
ATOM 576 O O . ALA A 1 73 ? -33.367 -5.148 66.601 1.00 80.50 73 ALA A O 1
ATOM 577 N N . ALA A 1 74 ? -34.379 -3.934 68.189 1.00 84.25 74 ALA A N 1
ATOM 578 C CA . ALA A 1 74 ? -34.227 -2.659 67.493 1.00 84.25 74 ALA A CA 1
ATOM 579 C C . ALA A 1 74 ? -32.750 -2.258 67.387 1.00 84.25 74 ALA A C 1
ATOM 581 O O . ALA A 1 74 ? -32.298 -1.908 66.298 1.00 84.25 74 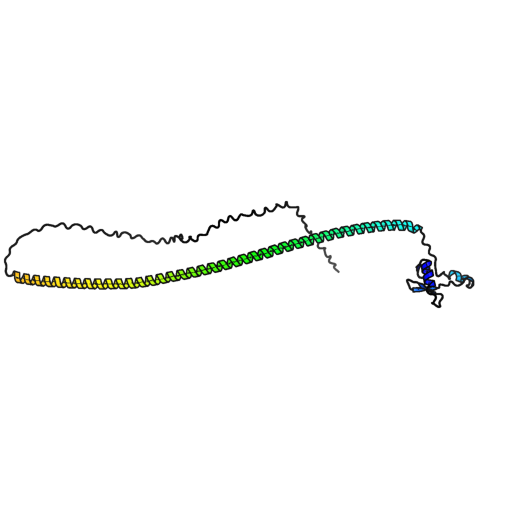ALA A O 1
ATOM 582 N N . ALA A 1 75 ? -31.978 -2.385 68.470 1.00 86.00 75 ALA A N 1
ATOM 583 C CA . ALA A 1 75 ? -30.540 -2.121 68.446 1.00 86.00 75 ALA A CA 1
ATOM 584 C C . ALA A 1 75 ? -29.785 -3.085 67.510 1.00 86.00 75 ALA A C 1
ATOM 586 O O . ALA A 1 75 ? -28.960 -2.641 66.710 1.00 86.00 75 ALA A O 1
ATOM 587 N N . ALA A 1 76 ? -30.111 -4.383 67.544 1.00 87.81 76 ALA A N 1
ATOM 588 C CA . ALA A 1 76 ? -29.540 -5.365 66.621 1.00 87.81 76 ALA A CA 1
ATOM 589 C C . ALA A 1 76 ? -29.899 -5.060 65.154 1.00 87.81 76 ALA A C 1
ATOM 591 O O . ALA A 1 76 ? -29.026 -5.091 64.288 1.00 87.81 76 ALA A O 1
ATOM 592 N N . SER A 1 77 ? -31.153 -4.683 64.882 1.00 90.12 77 SER A N 1
ATOM 593 C CA . SER A 1 77 ? -31.595 -4.306 63.535 1.00 90.12 77 SER A CA 1
ATOM 594 C C . SER A 1 77 ? -30.923 -3.026 63.034 1.00 90.12 77 SER A C 1
ATOM 596 O O . SER A 1 77 ? -30.585 -2.939 61.859 1.00 90.12 77 SER A O 1
ATOM 598 N N . ALA A 1 78 ? -30.657 -2.050 63.909 1.00 93.19 78 ALA A N 1
ATOM 599 C CA . ALA A 1 78 ? -29.954 -0.825 63.539 1.00 93.19 78 ALA A CA 1
ATOM 600 C C . ALA A 1 78 ? -28.501 -1.113 63.126 1.00 93.19 78 ALA A C 1
ATOM 602 O O . ALA A 1 78 ? -28.044 -0.597 62.106 1.00 93.19 78 ALA A O 1
ATOM 603 N N . ALA A 1 79 ? -27.808 -1.991 63.859 1.00 93.62 79 ALA A N 1
ATOM 604 C CA . ALA A 1 79 ? -26.459 -2.432 63.504 1.00 93.62 79 ALA A CA 1
ATOM 605 C C . ALA A 1 79 ? -26.433 -3.215 62.177 1.00 93.62 79 ALA A C 1
ATOM 607 O O . ALA A 1 79 ? -25.529 -3.034 61.360 1.00 93.62 79 ALA A O 1
ATOM 608 N N . GLU A 1 80 ? -27.439 -4.058 61.927 1.00 95.88 80 GLU A N 1
ATOM 609 C CA . GLU A 1 80 ? -27.583 -4.765 60.650 1.00 95.88 80 GLU A CA 1
ATOM 610 C C . GLU A 1 80 ? -27.853 -3.799 59.487 1.00 95.88 80 GLU A C 1
ATOM 612 O O . GLU A 1 80 ? -27.239 -3.925 58.425 1.00 95.88 80 GLU A O 1
ATOM 617 N N . ILE A 1 81 ? -28.711 -2.795 59.689 1.00 94.88 81 ILE A N 1
ATOM 618 C CA . ILE A 1 81 ? -28.984 -1.750 58.695 1.00 94.88 81 ILE A CA 1
ATOM 619 C C . ILE A 1 81 ? -27.702 -0.980 58.362 1.00 94.88 81 ILE A C 1
ATOM 621 O O . ILE A 1 81 ? -27.402 -0.797 57.183 1.00 94.88 81 ILE A O 1
ATOM 625 N N . GLU A 1 82 ? -26.922 -0.573 59.364 1.00 96.88 82 GLU A N 1
ATOM 626 C CA . GLU A 1 82 ? -25.647 0.121 59.150 1.00 96.88 82 GLU A CA 1
ATOM 627 C C . GLU A 1 82 ? -24.647 -0.760 58.380 1.00 96.88 82 GLU A C 1
ATOM 629 O O . GLU A 1 82 ? -24.006 -0.313 57.425 1.00 96.88 82 GLU A O 1
ATOM 634 N N . HIS A 1 83 ? -24.550 -2.045 58.728 1.00 96.69 83 HIS A N 1
ATOM 635 C CA . HIS A 1 83 ? -23.715 -3.000 58.002 1.00 96.69 83 HIS A CA 1
ATOM 636 C C . HIS A 1 83 ? -24.141 -3.138 56.531 1.00 96.69 83 HIS A C 1
ATOM 638 O O . HIS A 1 83 ? -23.300 -3.070 55.631 1.00 96.69 83 HIS A O 1
ATOM 644 N N . LEU A 1 84 ? -25.442 -3.287 56.265 1.00 96.88 84 LEU A N 1
ATOM 645 C CA . LEU A 1 84 ? -25.974 -3.389 54.905 1.00 96.88 84 LEU A CA 1
ATOM 646 C C . LEU A 1 84 ? -25.758 -2.100 54.104 1.0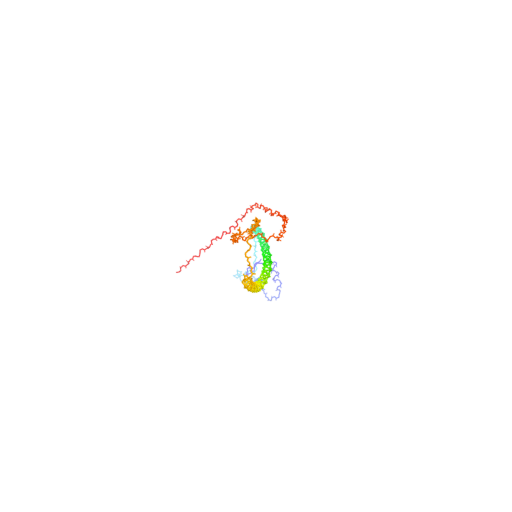0 96.88 84 LEU A C 1
ATOM 648 O O . LEU A 1 84 ? -25.419 -2.171 52.923 1.00 96.88 84 LEU A O 1
ATOM 652 N N . GLN A 1 85 ? -25.894 -0.930 54.728 1.00 97.75 85 GLN A N 1
ATOM 653 C CA . GLN A 1 85 ? -25.592 0.356 54.094 1.00 97.75 85 GLN A CA 1
ATOM 654 C C . GLN A 1 85 ? -24.114 0.454 53.695 1.00 97.75 85 GLN A C 1
ATOM 656 O O . GLN A 1 85 ? -23.807 0.818 52.558 1.00 97.75 85 GLN A O 1
ATOM 661 N N . ASN A 1 86 ? -23.205 0.042 54.581 1.00 97.81 86 ASN A N 1
ATOM 662 C CA . ASN A 1 86 ? -21.771 -0.007 54.296 1.00 97.81 86 ASN A CA 1
ATOM 663 C C . ASN A 1 86 ? -21.438 -0.989 53.159 1.00 97.81 86 ASN A C 1
ATOM 665 O O . ASN A 1 86 ? -20.614 -0.686 52.292 1.00 97.81 86 ASN A O 1
ATOM 669 N N . GLU A 1 87 ? -22.076 -2.161 53.123 1.00 98.19 87 GLU A N 1
ATOM 670 C CA . GLU A 1 87 ? -21.903 -3.121 52.026 1.00 98.19 87 GLU A CA 1
ATOM 671 C C . GLU A 1 87 ? -22.455 -2.591 50.696 1.00 98.19 87 GLU A C 1
ATOM 673 O O . GLU A 1 87 ? -21.789 -2.720 49.664 1.00 98.19 87 GLU A O 1
ATOM 678 N N . LEU A 1 88 ? -23.609 -1.918 50.702 1.00 97.69 88 LEU A N 1
ATOM 679 C CA . LEU A 1 88 ? -24.142 -1.252 49.513 1.00 97.69 88 LEU A CA 1
ATOM 680 C C . LEU A 1 88 ? -23.169 -0.196 48.989 1.00 97.69 88 LEU A C 1
ATOM 682 O O . LEU A 1 88 ? -22.860 -0.192 47.796 1.00 97.69 88 LEU A O 1
ATOM 686 N N . GLU A 1 89 ? -22.627 0.656 49.858 1.00 98.38 89 GLU A N 1
ATOM 687 C CA . GLU A 1 89 ? -21.651 1.668 49.457 1.00 98.38 89 GLU A CA 1
ATOM 688 C C . GLU A 1 89 ? -20.388 1.032 48.848 1.00 98.38 89 GLU A C 1
ATOM 690 O O . GLU A 1 89 ? -19.905 1.473 47.798 1.00 98.38 89 GLU A O 1
ATOM 695 N N . LYS A 1 90 ? -19.880 -0.058 49.442 1.00 98.31 90 LYS A N 1
ATOM 696 C CA . LYS A 1 90 ? -18.749 -0.824 48.888 1.00 98.31 90 LYS A CA 1
ATOM 697 C C . LYS A 1 90 ? -19.068 -1.390 47.504 1.00 98.31 90 LYS A C 1
ATOM 699 O O . LYS A 1 90 ? -18.209 -1.347 46.619 1.00 98.31 90 LYS A O 1
ATOM 704 N N . VAL A 1 91 ? -20.268 -1.930 47.297 1.00 98.12 91 VAL A N 1
ATOM 705 C CA . VAL A 1 91 ? -20.693 -2.470 45.996 1.00 98.12 91 VAL A CA 1
ATOM 706 C C . VAL A 1 91 ? -20.835 -1.354 44.962 1.00 98.12 91 VAL A C 1
ATOM 708 O O . VAL A 1 91 ? -20.316 -1.501 43.854 1.00 98.12 91 VAL A O 1
ATOM 711 N N . TYR A 1 92 ? -21.440 -0.217 45.316 1.00 97.94 92 TYR A N 1
ATOM 712 C CA . TYR A 1 92 ? -21.552 0.939 44.423 1.00 97.94 92 TYR A CA 1
ATOM 713 C C . TYR A 1 92 ? -20.182 1.488 44.010 1.00 97.94 92 TYR A C 1
ATOM 715 O O . TYR A 1 92 ? -19.956 1.725 42.822 1.00 97.94 92 TYR A O 1
ATOM 723 N N . LYS A 1 93 ? -19.234 1.605 44.951 1.00 98.38 93 LYS A N 1
ATOM 724 C CA . LYS A 1 93 ? -17.839 1.978 44.656 1.00 98.38 93 LYS A CA 1
ATOM 725 C C . LYS A 1 93 ? -17.188 0.996 43.675 1.00 98.38 93 LYS A C 1
ATOM 727 O O . LYS A 1 93 ? -16.656 1.411 42.646 1.00 98.38 93 LYS A O 1
ATOM 732 N N . LYS A 1 94 ? -17.311 -0.316 43.919 1.00 98.06 94 LYS A N 1
ATOM 733 C CA . LYS A 1 94 ? -16.792 -1.359 43.010 1.00 98.06 94 LYS A CA 1
ATOM 734 C C . LYS A 1 94 ? -17.420 -1.292 41.614 1.00 98.06 94 LYS A C 1
ATOM 736 O O . LYS A 1 94 ? -16.725 -1.525 40.623 1.00 98.06 94 LYS A O 1
ATOM 741 N N . LEU A 1 95 ? -18.718 -1.002 41.522 1.00 98.31 95 LEU A N 1
ATOM 742 C CA . LEU A 1 95 ? -19.431 -0.861 40.253 1.00 98.31 95 LEU A CA 1
ATOM 743 C C . LEU A 1 95 ? -18.928 0.360 39.477 1.00 98.31 95 LEU A C 1
ATOM 745 O O . LEU A 1 95 ? -18.624 0.237 38.290 1.00 98.31 95 LEU A O 1
ATOM 749 N N . ALA A 1 96 ? -18.766 1.504 40.145 1.00 98.06 96 ALA A N 1
ATOM 750 C CA . ALA A 1 96 ? -18.207 2.711 39.540 1.00 98.06 96 ALA A CA 1
ATOM 751 C C . ALA A 1 96 ? -16.787 2.471 38.993 1.00 98.06 96 ALA A C 1
ATOM 753 O O . ALA A 1 96 ? -16.498 2.819 37.846 1.00 98.06 96 ALA A O 1
ATOM 754 N N . ASP A 1 97 ? -15.928 1.787 39.756 1.00 98.06 97 ASP A N 1
ATOM 755 C CA . ASP A 1 97 ? -14.569 1.442 39.324 1.00 98.06 97 ASP A CA 1
ATOM 756 C C . ASP A 1 97 ? -14.542 0.477 38.135 1.00 98.06 97 ASP A C 1
ATOM 758 O O . ASP A 1 97 ? -13.673 0.582 37.263 1.00 98.06 97 ASP A O 1
ATOM 762 N N . ARG A 1 98 ? -15.465 -0.494 38.091 1.00 98.00 98 ARG A N 1
ATOM 763 C CA . ARG A 1 98 ? -15.604 -1.405 36.945 1.00 98.00 98 ARG A CA 1
ATOM 764 C C . ARG A 1 98 ? -16.070 -0.658 35.703 1.00 98.00 98 ARG A C 1
ATOM 766 O O . ARG A 1 98 ? -15.442 -0.809 34.661 1.00 98.00 98 ARG A O 1
ATOM 773 N N . LYS A 1 99 ? -17.081 0.203 35.829 1.00 98.31 99 LYS A N 1
ATOM 774 C CA . LYS A 1 99 ? -17.587 1.028 34.724 1.00 98.31 99 LYS A CA 1
ATOM 775 C C . LYS A 1 99 ? -16.500 1.947 34.163 1.00 98.31 99 LYS A C 1
ATOM 777 O O . LYS A 1 99 ? -16.339 2.046 32.952 1.00 98.31 99 LYS A O 1
ATOM 782 N N . LYS A 1 100 ? -15.697 2.566 35.035 1.00 98.56 100 LYS A N 1
ATOM 783 C CA . LYS A 1 100 ? -14.546 3.381 34.620 1.00 98.56 100 LYS A CA 1
ATOM 784 C C . LYS A 1 100 ? -13.495 2.553 33.873 1.00 98.56 100 LYS A C 1
ATOM 786 O O . LYS A 1 100 ? -12.963 3.000 32.861 1.00 98.56 100 LYS A O 1
ATOM 791 N N . ARG A 1 101 ? -13.197 1.337 34.346 1.00 98.25 101 ARG A N 1
ATOM 792 C CA . ARG A 1 101 ? -12.268 0.417 33.665 1.00 98.25 101 ARG A CA 1
ATOM 793 C C . ARG A 1 101 ? -12.778 -0.023 32.297 1.00 98.25 101 ARG A C 1
ATOM 795 O O . ARG A 1 101 ? -11.997 -0.045 31.355 1.00 98.25 101 ARG A O 1
ATOM 802 N N . GLU A 1 102 ? -14.063 -0.325 32.183 1.00 98.25 102 GLU A N 1
ATOM 803 C CA . GLU A 1 102 ? -14.705 -0.683 30.918 1.00 98.25 102 GLU A CA 1
ATOM 804 C C . GLU A 1 102 ? -14.654 0.473 29.913 1.00 98.25 102 GLU A C 1
ATOM 806 O O . GLU A 1 102 ? -14.223 0.282 28.781 1.00 98.25 102 GLU A O 1
ATOM 811 N N . GLN A 1 103 ? -14.979 1.696 30.343 1.00 98.31 103 GLN A N 1
ATOM 812 C CA . GLN A 1 103 ? -14.848 2.894 29.507 1.00 98.31 103 GLN A CA 1
ATOM 813 C C . GLN A 1 103 ? -13.410 3.113 29.025 1.00 98.31 103 GLN A C 1
ATOM 815 O O . GLN A 1 103 ? -13.187 3.398 27.850 1.00 98.31 103 GLN A O 1
ATOM 820 N N . ASN A 1 104 ? -12.424 2.935 29.908 1.00 98.06 104 ASN A N 1
ATOM 821 C CA . ASN A 1 104 ? -11.015 3.028 29.530 1.00 98.06 104 ASN A CA 1
ATOM 822 C C . ASN A 1 104 ? -10.617 1.943 28.521 1.00 98.06 104 ASN A C 1
ATOM 824 O O . ASN A 1 104 ? -9.841 2.221 27.607 1.00 98.06 104 ASN A O 1
ATOM 828 N N . LEU A 1 105 ? -11.144 0.725 28.676 1.00 98.25 105 LEU A N 1
ATOM 829 C CA . LEU A 1 105 ? -10.889 -0.381 27.758 1.00 98.25 105 LEU A CA 1
ATOM 830 C C . LEU A 1 105 ? -11.502 -0.110 26.379 1.00 98.25 105 LEU A C 1
ATOM 832 O O . LEU A 1 105 ? -10.805 -0.267 25.380 1.00 98.25 105 LEU A O 1
ATOM 836 N N . MET A 1 106 ? -12.747 0.370 26.320 1.00 98.50 106 MET A N 1
ATOM 837 C CA . MET A 1 106 ? -13.391 0.782 25.066 1.00 98.50 106 MET A CA 1
ATOM 838 C C . MET A 1 106 ? -12.599 1.899 24.377 1.00 98.50 106 MET A C 1
ATOM 840 O O . MET A 1 106 ? -12.212 1.757 23.223 1.00 98.50 106 MET A O 1
ATOM 844 N N . ALA A 1 107 ? -12.215 2.947 25.111 1.00 98.19 107 ALA A N 1
ATOM 845 C CA . ALA A 1 107 ? -11.395 4.027 24.561 1.00 98.19 107 ALA A CA 1
ATOM 846 C C . ALA A 1 107 ? -9.994 3.564 24.111 1.00 98.19 107 ALA A C 1
ATOM 848 O O . ALA A 1 107 ? -9.345 4.224 23.297 1.00 98.19 107 ALA A O 1
ATOM 849 N N . SER A 1 108 ? -9.472 2.474 24.681 1.00 98.25 108 SER A N 1
ATOM 850 C CA . SER A 1 108 ? -8.225 1.841 24.237 1.00 98.25 108 SER A CA 1
ATOM 851 C C . SER A 1 108 ? -8.435 1.062 22.938 1.00 98.25 108 SER A C 1
ATOM 853 O O . SER A 1 108 ? -7.612 1.151 22.029 1.00 98.25 108 SER A O 1
ATOM 855 N N . TYR A 1 109 ? -9.553 0.342 22.833 1.00 98.38 109 TYR A N 1
ATOM 856 C CA . TYR A 1 109 ? -9.942 -0.388 21.631 1.00 98.38 109 TYR A CA 1
ATOM 857 C C . TYR A 1 109 ? -10.159 0.553 20.441 1.00 98.38 109 TYR A C 1
ATOM 859 O O . TYR A 1 109 ? -9.569 0.331 19.387 1.00 98.38 109 TYR A O 1
ATOM 867 N N . ASP A 1 110 ? -10.885 1.656 20.631 1.00 98.31 110 ASP A N 1
ATOM 868 C CA . ASP A 1 110 ? -11.127 2.650 19.577 1.00 98.31 110 ASP A CA 1
ATOM 869 C C . ASP A 1 110 ? -9.817 3.257 19.058 1.00 98.31 110 ASP A C 1
ATOM 871 O O . ASP A 1 110 ? -9.617 3.421 17.853 1.00 98.31 110 ASP A O 1
ATOM 875 N N . ARG A 1 111 ? -8.875 3.541 19.969 1.00 98.50 111 ARG A N 1
ATOM 876 C CA . ARG A 1 111 ? -7.535 4.019 19.609 1.00 98.50 111 ARG A CA 1
ATOM 877 C C . ARG A 1 111 ? -6.774 2.988 18.786 1.00 98.50 111 ARG A C 1
ATOM 879 O O . ARG A 1 111 ? -6.209 3.342 17.753 1.00 98.50 111 ARG A O 1
ATOM 886 N N . LEU A 1 112 ? -6.774 1.724 19.207 1.00 98.31 112 LEU A N 1
ATOM 887 C CA . LEU A 1 112 ? -6.118 0.652 18.460 1.00 98.31 112 LEU A CA 1
ATOM 888 C C . LEU A 1 112 ? -6.750 0.479 17.071 1.00 98.31 112 LEU A C 1
ATOM 890 O O . LEU A 1 112 ? -6.035 0.418 16.071 1.00 98.31 112 LEU A O 1
ATOM 894 N N . GLN A 1 113 ? -8.078 0.489 16.986 1.00 98.50 113 GLN A N 1
ATOM 895 C CA . GLN A 1 113 ? -8.805 0.387 15.724 1.00 98.50 113 GLN A CA 1
ATOM 896 C C . GLN A 1 113 ? -8.470 1.548 14.777 1.00 98.50 113 GLN A C 1
ATOM 898 O O . GLN A 1 113 ? -8.203 1.313 13.597 1.00 98.50 113 GLN A O 1
ATOM 903 N N . ALA A 1 114 ? -8.398 2.780 15.290 1.00 98.12 114 ALA A N 1
ATOM 904 C CA . ALA A 1 114 ? -7.979 3.943 14.511 1.00 98.12 114 ALA A CA 1
ATOM 905 C C . ALA A 1 114 ? -6.537 3.799 13.993 1.00 98.12 114 ALA A C 1
ATOM 907 O O . ALA A 1 114 ? -6.278 4.069 12.820 1.00 98.12 114 ALA A O 1
ATOM 908 N N . THR A 1 115 ? -5.604 3.314 14.823 1.00 97.94 115 THR A N 1
ATOM 909 C CA . THR A 1 115 ? -4.216 3.078 14.380 1.00 97.94 115 THR A CA 1
ATOM 910 C C . THR A 1 115 ? -4.117 1.994 13.309 1.00 97.94 115 THR A C 1
ATOM 912 O O . THR A 1 115 ? -3.405 2.177 12.324 1.00 97.94 115 THR A O 1
ATOM 915 N N . MET A 1 116 ? -4.871 0.899 13.444 1.00 98.12 116 MET A N 1
ATOM 916 C CA . MET A 1 116 ? -4.920 -0.154 12.430 1.00 98.12 116 MET A CA 1
ATOM 917 C C . MET A 1 116 ? -5.499 0.353 11.111 1.00 98.12 116 MET A C 1
ATOM 919 O O . MET A 1 116 ? -4.991 0.004 10.049 1.00 98.12 116 MET A O 1
ATOM 923 N N . HIS A 1 117 ? -6.551 1.173 11.164 1.00 98.00 117 HIS A N 1
ATOM 924 C CA . HIS A 1 117 ? -7.127 1.774 9.968 1.00 98.00 117 HIS A CA 1
ATOM 925 C C . HIS A 1 117 ? -6.117 2.687 9.268 1.00 98.00 117 HIS A C 1
ATOM 927 O O . HIS A 1 117 ? -5.905 2.535 8.072 1.00 98.00 117 HIS A O 1
ATOM 933 N N . ALA A 1 118 ? -5.454 3.578 10.013 1.00 97.62 118 ALA A N 1
ATOM 934 C CA . ALA A 1 118 ? -4.424 4.461 9.466 1.00 97.62 118 ALA A CA 1
ATOM 935 C C . ALA A 1 118 ? -3.254 3.682 8.834 1.00 97.62 118 ALA A C 1
ATOM 937 O O . ALA A 1 118 ? -2.732 4.083 7.797 1.00 97.62 118 ALA A O 1
ATOM 938 N N . HIS A 1 119 ? -2.861 2.550 9.429 1.00 97.38 119 HIS A N 1
ATOM 939 C CA . HIS A 1 119 ? -1.840 1.674 8.851 1.00 97.38 119 HIS A CA 1
ATOM 940 C C . HIS A 1 119 ? -2.314 1.026 7.549 1.00 97.38 119 HIS A C 1
ATOM 942 O O . HIS A 1 119 ? -1.588 1.035 6.564 1.00 97.38 119 HIS A O 1
ATOM 948 N N . ARG A 1 120 ? -3.543 0.497 7.520 1.00 98.25 120 ARG A N 1
ATOM 949 C CA . ARG A 1 120 ? -4.120 -0.118 6.315 1.00 98.25 120 ARG A CA 1
ATOM 950 C C . ARG A 1 120 ? -4.247 0.872 5.164 1.00 98.25 120 ARG A C 1
ATOM 952 O O . ARG A 1 120 ? -3.937 0.503 4.039 1.00 98.25 120 ARG A O 1
ATOM 959 N N . THR A 1 121 ? -4.685 2.101 5.437 1.00 97.94 121 THR A N 1
ATOM 960 C CA . THR A 1 121 ? -4.752 3.148 4.410 1.00 97.94 121 THR A CA 1
ATOM 961 C C . THR A 1 121 ? -3.358 3.518 3.924 1.00 97.94 121 THR A C 1
ATOM 963 O O . THR A 1 121 ? -3.128 3.520 2.726 1.00 97.94 121 THR A O 1
ATOM 966 N N . GLY A 1 122 ? -2.397 3.708 4.837 1.00 97.25 122 GLY A N 1
ATOM 967 C CA . GLY A 1 122 ? -1.016 3.999 4.448 1.00 97.25 122 GLY A CA 1
ATOM 968 C C . GLY A 1 122 ? -0.363 2.875 3.634 1.00 97.25 122 GLY A C 1
ATOM 969 O O . GLY A 1 122 ? 0.366 3.150 2.690 1.00 97.25 122 GLY A O 1
ATOM 970 N N . GLU A 1 123 ? -0.638 1.607 3.951 1.00 98.38 123 GLU A N 1
ATOM 971 C CA . GLU A 1 123 ? -0.193 0.476 3.128 1.00 98.38 123 GLU A CA 1
ATOM 972 C C . GLU A 1 123 ? -0.822 0.480 1.733 1.00 98.38 123 GLU A C 1
ATOM 974 O O . GLU A 1 123 ? -0.135 0.155 0.769 1.00 98.38 123 GLU A O 1
ATOM 979 N N . ALA A 1 124 ? -2.117 0.791 1.627 1.00 98.12 124 ALA A N 1
ATOM 980 C CA . ALA A 1 124 ? -2.803 0.868 0.342 1.00 98.12 124 ALA A CA 1
ATOM 981 C C . ALA A 1 124 ? -2.193 1.975 -0.529 1.00 98.12 124 ALA A C 1
ATOM 983 O O . ALA A 1 124 ? -1.762 1.683 -1.638 1.00 98.12 124 ALA A O 1
ATOM 984 N N . ASP A 1 125 ? -2.019 3.179 0.023 1.00 97.56 125 ASP A N 1
ATOM 985 C CA . ASP A 1 125 ? -1.413 4.315 -0.683 1.00 97.56 125 ASP A CA 1
ATOM 986 C C . ASP A 1 125 ? 0.012 3.990 -1.177 1.00 97.56 125 ASP A C 1
ATOM 988 O O . ASP A 1 125 ? 0.396 4.331 -2.295 1.00 97.56 125 ASP A O 1
ATOM 992 N N . LEU A 1 126 ? 0.813 3.304 -0.350 1.00 97.25 126 LEU A N 1
ATOM 993 C CA . LEU A 1 126 ? 2.164 2.881 -0.733 1.00 97.25 126 LEU A CA 1
ATOM 994 C C . LEU A 1 126 ? 2.160 1.803 -1.824 1.00 97.25 126 LEU A C 1
ATOM 996 O O . LEU A 1 126 ? 3.045 1.822 -2.678 1.00 97.25 126 LEU A O 1
ATOM 1000 N N . ARG A 1 127 ? 1.195 0.873 -1.810 1.00 98.31 127 ARG A N 1
ATOM 1001 C CA . ARG A 1 127 ? 1.030 -0.116 -2.889 1.00 98.31 127 ARG A CA 1
ATOM 1002 C C . ARG A 1 127 ? 0.624 0.556 -4.194 1.00 98.31 127 ARG A C 1
ATOM 1004 O O . ARG A 1 127 ? 1.204 0.239 -5.224 1.00 98.31 127 ARG A O 1
ATOM 1011 N N . ASP A 1 128 ? -0.309 1.500 -4.143 1.00 97.62 128 ASP A N 1
ATOM 1012 C CA . ASP A 1 128 ? -0.751 2.238 -5.327 1.00 97.62 128 ASP A CA 1
ATOM 1013 C C . ASP A 1 128 ? 0.411 3.028 -5.940 1.00 97.62 128 ASP A C 1
ATOM 1015 O O . ASP A 1 128 ? 0.627 2.974 -7.150 1.00 97.62 128 ASP A O 1
ATOM 1019 N N . HIS A 1 129 ? 1.235 3.675 -5.109 1.00 98.00 129 HIS A N 1
ATOM 1020 C CA . HIS A 1 129 ? 2.419 4.377 -5.597 1.00 98.00 129 HIS A CA 1
ATOM 1021 C C . HIS A 1 129 ? 3.482 3.427 -6.179 1.00 98.00 129 HIS A C 1
ATOM 1023 O O . HIS A 1 129 ? 4.127 3.764 -7.172 1.00 98.00 129 HIS A O 1
ATOM 1029 N N . ALA A 1 130 ? 3.668 2.240 -5.592 1.00 98.12 130 ALA A N 1
ATOM 1030 C CA . ALA A 1 130 ? 4.564 1.228 -6.149 1.00 98.12 130 ALA A CA 1
ATOM 1031 C C . ALA A 1 130 ? 4.091 0.764 -7.536 1.00 98.12 130 ALA A C 1
ATOM 1033 O O . ALA A 1 130 ? 4.891 0.761 -8.467 1.00 98.12 130 ALA A O 1
ATOM 1034 N N . ASN A 1 131 ? 2.795 0.479 -7.691 1.00 98.00 131 ASN A N 1
ATOM 1035 C CA . ASN A 1 131 ? 2.202 0.102 -8.976 1.00 98.00 131 ASN A CA 1
ATOM 1036 C C . ASN A 1 131 ? 2.374 1.212 -10.029 1.00 98.00 131 ASN A C 1
ATOM 1038 O O . ASN A 1 131 ? 2.742 0.930 -11.163 1.00 98.00 131 ASN A O 1
ATOM 1042 N N . GLU A 1 132 ? 2.168 2.480 -9.653 1.00 98.50 132 GLU A N 1
ATOM 1043 C CA . GLU A 1 132 ? 2.369 3.628 -10.553 1.00 98.50 132 GLU A CA 1
ATOM 1044 C C . GLU A 1 132 ? 3.830 3.743 -11.025 1.00 98.50 132 GLU A C 1
ATOM 1046 O O . GLU A 1 132 ? 4.104 4.107 -12.169 1.00 98.50 132 GLU A O 1
ATOM 1051 N N . LEU A 1 133 ? 4.796 3.457 -10.147 1.00 97.81 133 LEU A N 1
ATOM 1052 C CA . LEU A 1 133 ? 6.213 3.456 -10.514 1.00 97.81 133 LEU A CA 1
ATOM 1053 C C . LEU A 1 133 ? 6.576 2.263 -11.404 1.00 97.81 133 LEU A C 1
ATOM 1055 O O . LEU A 1 133 ? 7.376 2.432 -12.320 1.00 97.81 133 LEU A O 1
ATOM 1059 N N . GLU A 1 134 ? 5.999 1.087 -11.157 1.00 98.31 134 GLU A N 1
ATOM 1060 C CA . GLU A 1 134 ? 6.170 -0.091 -12.015 1.00 98.31 134 GLU A CA 1
ATOM 1061 C C . GLU A 1 134 ? 5.609 0.148 -13.424 1.00 98.31 134 GLU A C 1
ATOM 1063 O O . GLU A 1 134 ? 6.282 -0.173 -14.401 1.00 98.31 134 GLU A O 1
ATOM 1068 N N . GLU A 1 135 ? 4.438 0.782 -13.543 1.00 98.44 135 GLU A N 1
ATOM 1069 C CA . GLU A 1 135 ? 3.850 1.183 -14.830 1.00 98.44 135 GLU A CA 1
ATOM 1070 C C . GLU A 1 135 ? 4.778 2.143 -15.587 1.00 98.44 135 GLU A C 1
ATOM 1072 O O . GLU A 1 135 ? 5.160 1.868 -16.723 1.00 98.44 135 GLU A O 1
ATOM 1077 N N . LYS A 1 136 ? 5.259 3.204 -14.922 1.00 98.12 136 LYS A N 1
ATOM 1078 C CA . LYS A 1 136 ? 6.208 4.161 -15.521 1.00 98.12 136 LYS A CA 1
ATOM 1079 C C . LYS A 1 136 ? 7.522 3.515 -15.952 1.00 98.12 136 LYS A C 1
ATOM 1081 O O . LYS A 1 136 ? 8.110 3.936 -16.946 1.00 98.12 136 LYS A O 1
ATOM 1086 N N . LEU A 1 137 ? 8.018 2.536 -15.195 1.00 98.00 137 LEU A N 1
ATOM 1087 C CA . LEU A 1 137 ? 9.204 1.776 -15.585 1.00 98.00 137 LEU A CA 1
ATOM 1088 C C . LEU A 1 137 ? 8.926 0.927 -16.828 1.00 98.00 137 LEU A C 1
ATOM 1090 O O . LEU A 1 137 ? 9.758 0.921 -17.730 1.00 98.00 137 LEU A O 1
ATOM 1094 N N . GLY A 1 138 ? 7.764 0.276 -16.907 1.00 97.81 138 GLY A N 1
ATOM 1095 C CA . GLY A 1 138 ? 7.350 -0.493 -18.083 1.00 97.81 138 GLY A CA 1
ATOM 1096 C C . GLY A 1 138 ? 7.203 0.361 -19.347 1.00 97.81 138 GLY A C 1
ATOM 1097 O O . GLY A 1 138 ? 7.658 -0.043 -20.423 1.00 97.81 138 GLY A O 1
ATOM 1098 N N . ASP A 1 139 ? 6.638 1.562 -19.221 1.00 98.00 139 ASP A N 1
ATOM 1099 C CA . ASP A 1 139 ? 6.541 2.527 -20.323 1.00 98.00 139 ASP A CA 1
ATOM 1100 C C . ASP A 1 139 ? 7.934 2.951 -20.804 1.00 98.00 139 ASP A C 1
ATOM 1102 O O . ASP A 1 139 ? 8.245 2.865 -21.993 1.00 98.00 139 ASP A O 1
ATOM 1106 N N . LEU A 1 140 ? 8.815 3.327 -19.871 1.00 98.25 140 LEU A N 1
ATOM 1107 C CA . LEU A 1 140 ? 10.174 3.759 -20.189 1.00 98.25 140 LEU A CA 1
ATOM 1108 C C . LEU A 1 140 ? 11.007 2.630 -20.818 1.00 98.25 140 LEU A C 1
ATOM 1110 O O . LEU A 1 140 ? 11.762 2.859 -21.763 1.00 98.25 140 LEU A O 1
ATOM 1114 N N . GLU A 1 141 ? 10.874 1.397 -20.325 1.00 98.25 141 GLU A N 1
ATOM 1115 C CA . GLU A 1 141 ? 11.495 0.218 -20.935 1.00 98.25 141 GLU A CA 1
ATOM 1116 C C . GLU A 1 141 ? 11.014 0.012 -22.375 1.00 98.25 141 GLU A C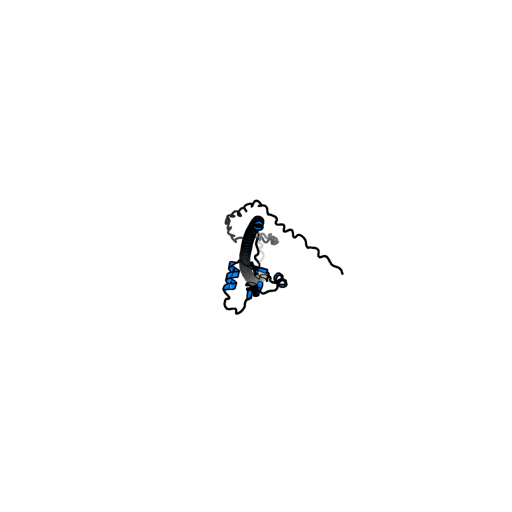 1
ATOM 1118 O O . GLU A 1 141 ? 11.832 -0.268 -23.256 1.00 98.25 141 GLU A O 1
ATOM 1123 N N . SER A 1 142 ? 9.717 0.195 -22.630 1.00 98.31 142 SER A N 1
ATOM 1124 C CA . SER A 1 142 ? 9.135 0.089 -23.971 1.00 98.31 142 SER A CA 1
ATOM 1125 C C . SER A 1 142 ? 9.694 1.163 -24.911 1.00 98.31 142 SER A C 1
ATOM 1127 O O . SER A 1 142 ? 10.167 0.829 -25.999 1.00 98.31 142 SER A O 1
ATOM 1129 N N . GLU A 1 143 ? 9.759 2.422 -24.466 1.00 98.38 143 GLU A N 1
ATOM 1130 C CA . GLU A 1 143 ? 10.380 3.523 -25.218 1.00 98.38 143 GLU A CA 1
ATOM 1131 C C . GLU A 1 143 ? 11.854 3.235 -25.550 1.00 98.38 143 GLU A C 1
ATOM 1133 O O . GLU A 1 143 ? 12.303 3.428 -26.685 1.00 98.38 143 GLU A O 1
ATOM 1138 N N . PHE A 1 144 ? 12.625 2.715 -24.588 1.00 98.19 144 PHE A N 1
ATOM 1139 C CA . PHE A 1 144 ? 14.020 2.339 -24.823 1.00 98.19 144 PHE A CA 1
ATOM 1140 C C . PHE A 1 144 ? 14.159 1.194 -25.828 1.00 98.19 144 PHE A C 1
ATOM 1142 O O . PHE A 1 144 ? 15.075 1.218 -26.655 1.00 98.19 144 PHE A O 1
ATOM 1149 N N . GLN A 1 145 ? 13.275 0.195 -25.791 1.00 98.44 145 GLN A N 1
ATOM 1150 C CA . GLN A 1 145 ? 13.284 -0.890 -26.774 1.00 98.44 145 GLN A CA 1
ATOM 1151 C C . GLN A 1 145 ? 12.959 -0.384 -28.180 1.00 98.44 145 GLN A C 1
ATOM 1153 O O . GLN A 1 145 ? 13.633 -0.773 -29.138 1.00 98.44 145 GLN A O 1
ATOM 1158 N N . GLU A 1 146 ? 11.985 0.517 -28.319 1.00 98.12 146 GLU A N 1
ATOM 1159 C CA . GLU A 1 146 ? 11.675 1.167 -29.595 1.00 98.12 146 GLU A CA 1
ATOM 1160 C C . GLU A 1 146 ? 12.865 1.977 -30.115 1.00 98.12 146 GLU A C 1
ATOM 1162 O O . GLU A 1 146 ? 13.253 1.837 -31.281 1.00 98.12 146 GLU A O 1
ATOM 1167 N N . TYR A 1 147 ? 13.509 2.753 -29.240 1.00 98.50 147 TYR A N 1
ATOM 1168 C CA . TYR A 1 147 ? 14.712 3.506 -29.573 1.00 98.50 147 TYR A CA 1
ATOM 1169 C C . TYR A 1 147 ? 15.845 2.586 -30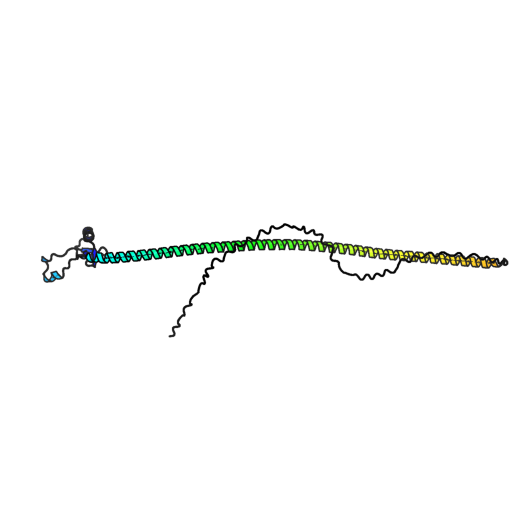.048 1.00 98.50 147 TYR A C 1
ATOM 1171 O O . TYR A 1 147 ? 16.392 2.796 -31.133 1.00 98.50 147 TYR A O 1
ATOM 1179 N N . ILE A 1 148 ? 16.156 1.517 -29.308 1.00 98.50 148 ILE A N 1
ATOM 1180 C CA . ILE A 1 148 ? 17.159 0.516 -29.709 1.00 98.50 148 ILE A CA 1
ATOM 1181 C C . ILE A 1 148 ? 16.787 -0.120 -31.053 1.00 98.50 148 ILE A C 1
ATOM 1183 O O . ILE A 1 148 ? 17.652 -0.292 -31.914 1.00 98.50 148 ILE A O 1
ATOM 1187 N N . GLY A 1 149 ? 15.513 -0.458 -31.257 1.00 97.81 149 GLY A N 1
ATOM 1188 C CA . GLY A 1 149 ? 15.013 -1.006 -32.515 1.00 97.81 149 GLY A CA 1
ATOM 1189 C C . GLY A 1 149 ? 15.220 -0.049 -33.689 1.00 97.81 149 GLY A C 1
ATOM 1190 O O . GLY A 1 149 ? 15.688 -0.469 -34.748 1.00 97.81 149 GLY A O 1
ATOM 1191 N N . SER A 1 150 ? 14.930 1.240 -33.500 1.00 98.31 150 SER A N 1
ATOM 1192 C CA . SER A 1 150 ? 15.158 2.276 -34.512 1.00 98.31 150 SER A CA 1
ATOM 1193 C C . SER A 1 150 ? 16.645 2.457 -34.834 1.00 98.31 150 SER A C 1
ATOM 1195 O O . SER A 1 150 ? 17.019 2.460 -36.004 1.00 98.31 150 SER A O 1
ATOM 1197 N N . ALA A 1 151 ? 17.507 2.497 -33.814 1.00 98.25 151 ALA A N 1
ATOM 1198 C CA . ALA A 1 151 ? 18.950 2.640 -33.975 1.00 98.25 151 ALA A CA 1
ATOM 1199 C C . ALA A 1 151 ? 19.584 1.425 -34.671 1.00 98.25 151 ALA A C 1
ATOM 1201 O O . ALA A 1 151 ? 20.507 1.563 -35.467 1.00 98.25 151 ALA A O 1
ATOM 1202 N N . ARG A 1 152 ? 19.076 0.213 -34.416 1.00 98.56 152 ARG A N 1
ATOM 1203 C CA . ARG A 1 152 ? 19.506 -0.991 -35.145 1.00 98.56 152 ARG A CA 1
ATOM 1204 C C . ARG A 1 152 ? 19.158 -0.910 -36.629 1.00 98.56 152 ARG A C 1
ATOM 1206 O O . ARG A 1 152 ? 20.023 -1.194 -37.449 1.00 98.56 152 ARG A O 1
ATOM 1213 N N . LYS A 1 153 ? 17.939 -0.473 -36.968 1.00 98.50 153 LYS A N 1
ATOM 1214 C CA . LYS A 1 153 ? 17.524 -0.287 -38.368 1.00 98.50 153 LYS A CA 1
ATOM 1215 C C . LYS A 1 153 ? 18.425 0.709 -39.093 1.00 98.50 153 LYS A C 1
ATOM 1217 O O . LYS A 1 153 ? 18.943 0.376 -40.148 1.00 98.50 153 LYS A O 1
ATOM 1222 N N . THR A 1 154 ? 18.697 1.871 -38.495 1.00 98.31 154 THR A N 1
ATOM 1223 C CA . THR A 1 154 ? 19.581 2.869 -39.121 1.00 98.31 154 THR A CA 1
ATOM 1224 C C . THR A 1 154 ? 21.009 2.351 -39.301 1.00 98.31 154 THR A C 1
ATOM 1226 O O . THR A 1 154 ? 21.631 2.617 -40.325 1.00 98.31 154 THR A O 1
ATOM 1229 N N . ILE A 1 155 ? 21.532 1.570 -38.348 1.00 98.25 155 ILE A N 1
ATOM 1230 C CA . ILE A 1 155 ? 22.834 0.902 -38.489 1.00 98.25 155 ILE A CA 1
ATOM 1231 C C . ILE A 1 155 ? 22.832 -0.071 -39.677 1.00 98.25 155 ILE A C 1
ATOM 1233 O O . ILE A 1 155 ? 23.817 -0.127 -40.415 1.00 98.25 155 ILE A O 1
ATOM 1237 N N . ASP A 1 156 ? 21.766 -0.847 -39.853 1.00 98.38 156 ASP A N 1
ATOM 1238 C CA . ASP A 1 156 ? 21.658 -1.815 -40.945 1.00 98.38 156 ASP A CA 1
ATOM 1239 C C . ASP A 1 156 ? 21.464 -1.129 -42.307 1.00 98.38 156 ASP A C 1
ATOM 1241 O O . ASP A 1 156 ? 22.111 -1.530 -43.276 1.00 98.38 156 ASP A O 1
ATOM 1245 N N . ASP A 1 157 ? 20.699 -0.036 -42.367 1.00 98.06 157 ASP A N 1
ATOM 1246 C CA . ASP A 1 157 ? 20.555 0.798 -43.568 1.00 98.06 157 ASP A CA 1
ATOM 1247 C C . ASP A 1 157 ? 21.910 1.391 -43.998 1.00 98.06 157 ASP A C 1
ATOM 1249 O O . ASP A 1 157 ? 22.317 1.264 -45.155 1.00 98.06 157 ASP A O 1
ATOM 1253 N N . VAL A 1 158 ? 22.674 1.957 -43.054 1.00 98.38 158 VAL A N 1
ATOM 1254 C CA . VAL A 1 158 ? 24.018 2.506 -43.316 1.00 98.38 158 VAL A CA 1
ATOM 1255 C C . VAL A 1 158 ? 25.007 1.413 -43.739 1.00 98.38 158 VAL A C 1
ATOM 1257 O O . VAL A 1 158 ? 25.884 1.651 -44.572 1.00 98.38 158 VAL A O 1
ATOM 1260 N N . LYS A 1 159 ? 24.900 0.196 -43.188 1.00 98.31 159 LYS A N 1
ATOM 1261 C CA . LYS A 1 159 ? 25.701 -0.953 -43.647 1.00 98.31 159 LYS A CA 1
ATOM 1262 C C . LYS A 1 159 ? 25.369 -1.318 -45.090 1.00 98.31 159 LYS A C 1
ATOM 1264 O O . LYS A 1 159 ? 26.296 -1.481 -45.877 1.00 98.31 159 LYS A O 1
ATOM 1269 N N . ALA A 1 160 ? 24.085 -1.411 -45.429 1.00 98.38 160 ALA A N 1
ATOM 1270 C CA . ALA A 1 160 ? 23.643 -1.745 -46.777 1.00 98.38 160 ALA A CA 1
ATOM 1271 C C . ALA A 1 160 ? 24.110 -0.701 -47.804 1.00 98.38 160 ALA A C 1
ATOM 1273 O O . ALA A 1 160 ? 24.633 -1.064 -48.858 1.00 98.38 160 ALA A O 1
ATOM 1274 N N . GLU A 1 161 ? 24.001 0.591 -47.477 1.00 98.56 161 GLU A N 1
ATOM 1275 C CA . GLU A 1 161 ? 24.506 1.675 -48.327 1.00 98.56 161 GLU A CA 1
ATOM 1276 C C . GLU A 1 161 ? 26.025 1.584 -48.513 1.00 98.56 161 GLU A C 1
ATOM 1278 O O . GLU A 1 161 ? 26.528 1.651 -49.635 1.00 98.56 161 GLU A O 1
ATOM 1283 N N . ARG A 1 162 ? 26.773 1.361 -47.428 1.00 98.44 162 ARG A N 1
ATOM 1284 C CA . ARG A 1 162 ? 28.229 1.191 -47.478 1.00 98.44 162 ARG A CA 1
ATOM 1285 C C . ARG A 1 162 ? 28.643 -0.006 -48.334 1.00 98.44 162 ARG A C 1
ATOM 1287 O O . ARG A 1 162 ? 29.592 0.115 -49.106 1.00 98.44 162 ARG A O 1
ATOM 1294 N N . ASP A 1 163 ? 27.953 -1.136 -48.226 1.00 98.19 163 ASP A N 1
ATOM 1295 C CA . ASP A 1 163 ? 28.234 -2.317 -49.046 1.00 98.19 163 ASP A CA 1
ATOM 1296 C C . ASP A 1 163 ? 27.901 -2.058 -50.526 1.00 98.19 163 ASP A C 1
ATOM 1298 O O . ASP A 1 163 ? 28.682 -2.430 -51.401 1.00 98.19 163 ASP A O 1
ATOM 1302 N N . SER A 1 164 ? 26.817 -1.330 -50.818 1.00 98.56 164 SER A N 1
ATOM 1303 C CA . SER A 1 164 ? 26.487 -0.885 -52.181 1.00 98.56 164 SER A CA 1
ATOM 1304 C C . SER A 1 164 ? 27.524 0.083 -52.760 1.00 98.56 164 SER A C 1
ATOM 1306 O O . SER A 1 164 ? 27.859 0.004 -53.940 1.00 98.56 164 SER A O 1
ATOM 1308 N N . LEU A 1 165 ? 28.042 1.018 -51.961 1.00 98.19 165 LEU A N 1
ATOM 1309 C CA . LEU A 1 165 ? 29.108 1.925 -52.394 1.00 98.19 165 LEU A CA 1
ATOM 1310 C C . LEU A 1 165 ? 30.427 1.178 -52.597 1.00 98.19 165 LEU A C 1
ATOM 1312 O O . LEU A 1 165 ? 31.215 1.537 -53.469 1.00 98.19 165 LEU A O 1
ATOM 1316 N N . LYS A 1 166 ? 30.681 0.135 -51.804 1.00 98.44 166 LYS A N 1
ATOM 1317 C CA . LYS A 1 166 ? 31.865 -0.708 -51.950 1.00 98.44 166 LYS A CA 1
ATOM 1318 C C . LYS A 1 166 ? 31.858 -1.454 -53.285 1.00 98.44 166 LYS A C 1
ATOM 1320 O O . LYS A 1 166 ? 32.864 -1.399 -53.984 1.00 98.44 166 LYS A O 1
ATOM 1325 N N . THR A 1 167 ? 30.744 -2.080 -53.661 1.00 98.44 167 THR A N 1
ATOM 1326 C CA . THR A 1 167 ? 30.635 -2.787 -54.949 1.00 98.44 167 THR A CA 1
ATOM 1327 C C . THR A 1 167 ? 30.738 -1.834 -56.141 1.00 98.44 167 THR A C 1
ATOM 1329 O O . THR A 1 167 ? 31.398 -2.152 -57.128 1.00 98.44 167 THR A O 1
ATOM 1332 N N . GLU A 1 168 ? 30.161 -0.634 -56.050 1.00 98.56 168 GLU A N 1
ATOM 1333 C CA . GLU A 1 168 ? 30.305 0.384 -57.097 1.00 98.56 168 GLU A CA 1
ATOM 1334 C C . GLU A 1 168 ? 31.749 0.899 -57.205 1.00 98.56 168 GLU A C 1
ATOM 1336 O O . GLU A 1 168 ? 32.270 1.061 -58.309 1.00 98.56 168 GLU A O 1
ATOM 1341 N N . ASN A 1 169 ? 32.434 1.098 -56.075 1.00 97.50 169 ASN A N 1
ATOM 1342 C CA . ASN A 1 169 ? 33.856 1.448 -56.066 1.00 97.50 169 ASN A CA 1
ATOM 1343 C C . ASN A 1 169 ? 34.725 0.343 -56.686 1.00 97.50 169 ASN A C 1
ATOM 1345 O O . ASN A 1 169 ? 35.647 0.659 -57.436 1.00 97.50 169 ASN A O 1
ATOM 1349 N N . GLU A 1 170 ? 34.434 -0.931 -56.408 1.00 98.44 170 GLU A N 1
ATOM 1350 C CA . GLU A 1 170 ? 35.102 -2.080 -57.038 1.00 98.44 170 GLU A CA 1
ATOM 1351 C C . GLU A 1 170 ? 34.894 -2.065 -58.562 1.00 98.44 170 GLU A C 1
ATOM 1353 O O . GLU A 1 170 ? 35.865 -2.116 -59.317 1.00 98.44 170 GLU A O 1
ATOM 1358 N N . ARG A 1 171 ? 33.656 -1.851 -59.028 1.00 98.62 171 ARG A N 1
ATOM 1359 C CA . ARG A 1 171 ? 33.322 -1.730 -60.458 1.00 98.62 171 ARG A CA 1
ATOM 1360 C C . ARG A 1 171 ? 34.050 -0.569 -61.143 1.00 98.62 171 ARG A C 1
ATOM 1362 O O . ARG A 1 171 ? 34.544 -0.704 -62.263 1.00 98.62 171 ARG A O 1
ATOM 1369 N N . LEU A 1 172 ? 34.102 0.597 -60.498 1.00 98.25 172 LEU A N 1
ATOM 1370 C CA . LEU A 1 172 ? 34.826 1.758 -61.018 1.00 98.25 172 LEU A CA 1
ATOM 1371 C C . LEU A 1 172 ? 36.336 1.505 -61.057 1.00 98.25 172 LEU A C 1
ATOM 1373 O O . LEU A 1 172 ? 36.987 1.921 -62.014 1.00 98.25 172 LEU A O 1
ATOM 1377 N N . ALA A 1 173 ? 36.889 0.809 -60.061 1.00 98.38 173 ALA A N 1
ATOM 1378 C CA . ALA A 1 173 ? 38.296 0.424 -60.042 1.00 98.38 173 ALA A CA 1
ATOM 1379 C C . ALA A 1 173 ? 38.647 -0.518 -61.204 1.00 98.38 173 ALA A C 1
ATOM 1381 O O . ALA A 1 173 ? 39.637 -0.276 -61.895 1.00 98.38 173 ALA A O 1
ATOM 1382 N N . GLU A 1 174 ? 37.810 -1.521 -61.479 1.00 98.50 174 GLU A N 1
ATOM 1383 C CA . GLU A 1 174 ? 37.961 -2.407 -62.642 1.00 98.50 174 GLU A CA 1
ATOM 1384 C C . GLU A 1 174 ? 37.902 -1.626 -63.963 1.00 98.50 174 GLU A C 1
ATOM 1386 O O . GLU A 1 174 ? 38.763 -1.788 -64.827 1.00 98.50 174 GLU A O 1
ATOM 1391 N N . MET A 1 175 ? 36.937 -0.712 -64.104 1.00 98.56 175 MET A N 1
ATOM 1392 C CA . MET A 1 175 ? 36.803 0.131 -65.297 1.00 98.56 175 MET A CA 1
ATOM 1393 C C . MET A 1 175 ? 38.019 1.051 -65.500 1.00 98.56 175 MET A C 1
ATOM 1395 O O . MET A 1 175 ? 38.463 1.259 -66.632 1.00 98.56 175 MET A O 1
ATOM 1399 N N . MET A 1 176 ? 38.577 1.608 -64.419 1.00 98.00 176 MET A N 1
ATOM 1400 C CA . MET A 1 176 ? 39.821 2.380 -64.482 1.00 98.00 176 MET A CA 1
ATOM 1401 C C . MET A 1 176 ? 40.991 1.504 -64.930 1.00 98.00 176 MET A C 1
ATOM 1403 O O . MET A 1 176 ? 41.734 1.913 -65.821 1.00 98.00 176 MET A O 1
ATOM 1407 N N . GLN A 1 177 ? 41.125 0.298 -64.373 1.00 98.38 177 GLN A N 1
ATOM 1408 C CA . GLN A 1 177 ? 42.171 -0.645 -64.765 1.00 98.38 177 GLN A CA 1
ATOM 1409 C C . GLN A 1 177 ? 42.070 -1.014 -66.254 1.00 98.38 177 GLN A C 1
ATOM 1411 O O . GLN A 1 177 ? 43.073 -0.968 -66.965 1.00 98.38 177 GLN A O 1
ATOM 1416 N N . GLU A 1 178 ? 40.869 -1.307 -66.758 1.00 98.56 178 GLU A N 1
ATOM 1417 C CA . GLU A 1 178 ? 40.643 -1.603 -68.177 1.00 98.56 178 GLU A CA 1
ATOM 1418 C C . GLU A 1 178 ? 41.047 -0.418 -69.073 1.00 98.56 178 GLU A C 1
ATOM 1420 O O . GLU A 1 178 ? 41.721 -0.582 -70.095 1.00 98.56 178 GLU A O 1
ATOM 1425 N N . MET A 1 179 ? 40.670 0.805 -68.688 1.00 98.06 179 MET A N 1
ATOM 1426 C CA . MET A 1 179 ? 41.049 2.018 -69.416 1.00 98.06 179 MET A CA 1
ATOM 1427 C C . MET A 1 179 ? 42.565 2.248 -69.407 1.00 98.06 179 MET A C 1
ATOM 1429 O O . MET A 1 179 ? 43.131 2.598 -70.446 1.00 98.06 179 MET A O 1
ATOM 1433 N N . GLU A 1 180 ? 43.237 2.017 -68.278 1.00 98.25 180 GLU A N 1
ATOM 1434 C CA . GLU A 1 180 ? 44.697 2.071 -68.187 1.00 98.25 180 GLU A CA 1
ATOM 1435 C C . GLU A 1 180 ? 45.365 1.032 -69.094 1.00 98.25 180 GLU A C 1
ATOM 1437 O O . GLU A 1 180 ? 46.320 1.355 -69.800 1.00 98.25 180 GLU A O 1
ATOM 1442 N N . GLU A 1 181 ? 44.863 -0.202 -69.129 1.00 98.50 181 GLU A N 1
ATOM 1443 C CA . GLU A 1 181 ? 45.370 -1.257 -70.011 1.00 98.50 181 GLU A CA 1
ATOM 1444 C C . GLU A 1 181 ? 45.174 -0.905 -71.490 1.00 98.50 181 GLU A C 1
ATOM 1446 O O . GLU A 1 181 ? 46.096 -1.064 -72.297 1.00 98.50 181 GLU A O 1
ATOM 1451 N N . ARG A 1 182 ? 44.016 -0.341 -71.855 1.00 98.50 182 ARG A N 1
ATOM 1452 C CA . ARG A 1 182 ? 43.753 0.171 -73.209 1.00 98.50 182 ARG A CA 1
ATOM 1453 C C . ARG A 1 182 ? 44.717 1.288 -73.597 1.00 98.50 182 ARG A C 1
ATOM 1455 O O . ARG A 1 182 ? 45.203 1.293 -74.732 1.00 98.50 182 ARG A O 1
ATOM 1462 N N . LEU A 1 183 ? 45.001 2.218 -72.683 1.00 97.81 183 LEU A N 1
ATOM 1463 C CA . LEU A 1 183 ? 45.983 3.282 -72.897 1.00 97.81 183 LEU A CA 1
ATOM 1464 C C . LEU A 1 183 ? 47.387 2.700 -73.070 1.00 97.81 183 LEU A C 1
ATOM 1466 O O . LEU A 1 183 ? 48.025 2.987 -74.080 1.00 97.81 183 LEU A O 1
ATOM 1470 N N . ARG A 1 184 ? 47.820 1.790 -72.185 1.00 98.06 184 ARG A N 1
ATOM 1471 C CA . ARG A 1 184 ? 49.108 1.082 -72.304 1.00 98.06 184 ARG A CA 1
ATOM 1472 C C . ARG A 1 184 ? 49.239 0.352 -73.640 1.00 98.06 184 ARG A C 1
ATOM 1474 O O . ARG A 1 184 ? 50.282 0.432 -74.282 1.00 98.06 184 ARG A O 1
ATOM 1481 N N . HIS A 1 185 ? 48.188 -0.333 -74.092 1.00 98.25 185 HIS A N 1
ATOM 1482 C CA . HIS A 1 185 ? 48.181 -1.015 -75.386 1.00 98.25 185 HIS A CA 1
ATOM 1483 C C . HIS A 1 185 ? 48.249 -0.026 -76.561 1.00 98.25 185 HIS A C 1
ATOM 1485 O O . HIS A 1 185 ? 48.960 -0.260 -77.538 1.00 98.25 185 HIS A O 1
ATOM 1491 N N . SER A 1 186 ? 47.533 1.098 -76.478 1.00 97.81 186 SER A N 1
ATOM 1492 C CA . SER A 1 186 ? 47.601 2.162 -77.482 1.00 97.81 186 SER A CA 1
ATOM 1493 C C . SER A 1 186 ? 48.990 2.797 -77.555 1.00 97.81 186 SER A C 1
ATOM 1495 O O . SER A 1 186 ? 49.513 2.977 -78.655 1.00 97.81 186 SER A O 1
ATOM 1497 N N . ASP A 1 187 ? 49.606 3.076 -76.407 1.00 97.50 187 ASP A N 1
ATOM 1498 C CA . ASP A 1 187 ? 50.966 3.605 -76.313 1.00 97.50 187 ASP A CA 1
ATOM 1499 C C . ASP A 1 187 ? 51.989 2.614 -76.869 1.00 97.50 187 ASP A C 1
ATOM 1501 O O . ASP A 1 187 ? 52.835 3.006 -77.668 1.00 97.50 187 ASP A O 1
ATOM 1505 N N . ALA A 1 188 ? 51.872 1.323 -76.544 1.00 97.38 188 ALA A N 1
ATOM 1506 C CA . ALA A 1 188 ? 52.726 0.280 -77.108 1.00 97.38 188 ALA A CA 1
ATOM 1507 C C . ALA A 1 188 ? 52.606 0.199 -78.641 1.00 97.38 188 ALA A C 1
ATOM 1509 O O . ALA A 1 188 ? 53.616 0.095 -79.338 1.00 97.38 188 ALA A O 1
ATOM 1510 N N . ARG A 1 189 ? 51.386 0.307 -79.189 1.00 97.38 189 ARG A N 1
ATOM 1511 C CA . ARG A 1 189 ? 51.175 0.385 -80.646 1.00 97.38 189 ARG A CA 1
ATOM 1512 C C . ARG A 1 189 ? 51.805 1.638 -81.245 1.00 97.38 189 ARG A C 1
ATOM 1514 O O . ARG A 1 189 ? 52.449 1.531 -82.284 1.00 97.38 189 ARG A O 1
ATOM 1521 N N . ARG A 1 190 ? 51.648 2.804 -80.607 1.00 97.75 190 ARG A N 1
ATOM 1522 C CA . ARG A 1 190 ? 52.277 4.054 -81.063 1.00 97.75 190 ARG A CA 1
ATOM 1523 C C . ARG A 1 190 ? 53.797 3.911 -81.102 1.00 97.75 190 ARG A C 1
ATOM 1525 O O . ARG A 1 190 ? 54.383 4.181 -82.143 1.00 97.75 190 ARG A O 1
ATOM 1532 N N . ILE A 1 191 ? 54.402 3.420 -80.019 1.00 96.88 191 ILE A N 1
ATOM 1533 C CA . ILE A 1 191 ? 55.847 3.162 -79.933 1.00 96.88 191 ILE A CA 1
ATOM 1534 C C . ILE A 1 191 ? 56.280 2.203 -81.051 1.00 96.88 191 ILE A C 1
ATOM 1536 O O . ILE A 1 191 ? 57.230 2.492 -81.767 1.00 96.88 191 ILE A O 1
ATOM 1540 N N . SER A 1 192 ? 55.546 1.110 -81.280 1.00 96.44 192 SER A N 1
ATOM 1541 C CA . SER A 1 192 ? 55.853 0.151 -82.351 1.00 96.44 192 SER A CA 1
ATOM 1542 C C . SER A 1 192 ? 55.800 0.776 -83.755 1.00 96.44 192 SER A C 1
ATOM 1544 O O . SER A 1 192 ? 56.665 0.503 -84.591 1.00 96.44 192 SER A O 1
ATOM 1546 N N . VAL A 1 193 ? 54.821 1.648 -84.024 1.00 96.38 193 VAL A N 1
ATOM 1547 C CA . VAL A 1 193 ? 54.732 2.397 -85.289 1.00 96.38 193 VAL A CA 1
ATOM 1548 C C . VAL A 1 193 ? 55.890 3.389 -85.423 1.00 96.38 193 VAL A C 1
ATOM 1550 O O . VAL A 1 193 ? 56.506 3.456 -86.485 1.00 96.38 193 VAL A O 1
ATOM 1553 N N . GLU A 1 194 ? 56.223 4.128 -84.362 1.00 95.31 194 GLU A N 1
ATOM 1554 C CA . GLU A 1 194 ? 57.354 5.065 -84.331 1.00 95.31 194 GLU A CA 1
ATOM 1555 C C . GLU A 1 194 ? 58.692 4.352 -84.577 1.00 95.31 194 GLU A C 1
ATOM 1557 O O . GLU A 1 194 ? 59.503 4.814 -85.384 1.00 95.31 194 GLU A O 1
ATOM 1562 N N . GLU A 1 195 ? 58.910 3.194 -83.951 1.00 94.81 195 GLU A N 1
ATOM 1563 C CA . GLU A 1 195 ? 60.079 2.340 -84.180 1.00 94.81 195 GLU A CA 1
ATOM 1564 C C . GLU A 1 195 ? 60.130 1.818 -85.623 1.00 94.81 195 GLU A C 1
ATOM 1566 O O . GLU A 1 195 ? 61.189 1.846 -86.261 1.00 94.81 195 GLU A O 1
ATOM 1571 N N . GLY A 1 196 ? 58.986 1.392 -86.168 1.00 94.56 196 GLY A N 1
ATOM 1572 C CA . GLY A 1 196 ? 58.848 0.971 -87.562 1.00 94.56 196 GLY A CA 1
ATOM 1573 C C . GLY A 1 196 ? 59.204 2.086 -88.549 1.00 94.56 196 GLY A C 1
ATOM 1574 O O . GLY A 1 196 ? 60.011 1.872 -89.456 1.00 94.56 196 GLY A O 1
ATOM 1575 N N . LEU A 1 197 ? 58.679 3.297 -88.339 1.00 94.50 197 LEU A N 1
ATOM 1576 C CA . LEU A 1 197 ? 59.008 4.483 -89.136 1.00 94.50 197 LEU A CA 1
ATOM 1577 C C . LEU A 1 197 ? 60.490 4.849 -89.016 1.00 94.50 197 LEU A C 1
ATOM 1579 O O . LEU A 1 197 ? 61.147 5.089 -90.028 1.00 94.50 197 LEU A O 1
ATOM 1583 N N . CYS A 1 198 ? 61.053 4.824 -87.806 1.00 92.06 198 CYS A N 1
ATOM 1584 C CA . CYS A 1 198 ? 62.483 5.044 -87.597 1.00 92.06 198 CYS A CA 1
ATOM 1585 C C . CYS A 1 198 ? 63.337 4.012 -88.347 1.00 92.06 198 CYS A C 1
ATOM 1587 O O . CYS A 1 198 ? 64.378 4.361 -88.903 1.00 92.06 198 CYS A O 1
ATOM 1589 N N . SER A 1 199 ? 62.909 2.749 -88.393 1.00 90.62 199 SER A N 1
ATOM 1590 C CA . SER A 1 199 ? 63.572 1.690 -89.162 1.00 90.62 199 SER A CA 1
ATOM 1591 C C . SER A 1 199 ? 63.525 1.957 -90.672 1.00 90.62 199 SER A C 1
ATOM 1593 O O . SER A 1 199 ? 64.552 1.839 -91.342 1.00 90.62 199 SER A O 1
ATOM 1595 N N . VAL A 1 200 ? 62.376 2.387 -91.210 1.00 89.62 200 VAL A N 1
ATOM 1596 C CA . VAL A 1 200 ? 62.233 2.788 -92.624 1.00 89.62 200 VAL A CA 1
ATOM 1597 C C . VAL A 1 200 ? 63.135 3.978 -92.950 1.00 89.62 200 VAL A C 1
ATOM 1599 O O . VAL A 1 200 ? 63.934 3.888 -93.879 1.00 89.62 200 VAL A O 1
ATOM 1602 N N . LEU A 1 201 ? 63.102 5.039 -92.138 1.00 87.44 201 LEU A N 1
ATOM 1603 C CA . LEU A 1 201 ? 63.958 6.218 -92.312 1.00 87.44 201 LEU A CA 1
ATOM 1604 C C . LEU A 1 201 ? 65.452 5.866 -92.242 1.00 87.44 201 LEU A C 1
ATOM 1606 O O . LEU A 1 201 ? 66.261 6.418 -92.988 1.00 87.44 201 LEU A O 1
ATOM 1610 N N . ARG A 1 202 ? 65.847 4.926 -91.369 1.00 85.00 202 ARG A N 1
ATOM 1611 C CA . ARG A 1 202 ? 67.226 4.408 -91.321 1.00 85.00 202 ARG A CA 1
ATOM 1612 C C . ARG A 1 202 ? 67.597 3.664 -92.603 1.00 85.00 202 ARG A C 1
ATOM 1614 O O . ARG A 1 202 ? 68.707 3.860 -93.088 1.00 85.00 202 ARG A O 1
ATOM 1621 N N . LYS A 1 203 ? 66.695 2.850 -93.163 1.00 83.56 203 LYS A N 1
ATOM 1622 C CA . LYS A 1 203 ? 66.913 2.166 -94.449 1.00 83.56 203 LYS A CA 1
ATOM 1623 C C . LYS A 1 203 ? 67.008 3.158 -95.610 1.00 83.56 203 LYS A C 1
ATOM 1625 O O . LYS A 1 203 ? 67.935 3.045 -96.399 1.00 83.56 203 LYS A O 1
ATOM 1630 N N . GLU A 1 204 ? 66.135 4.164 -95.682 1.00 76.31 204 GLU A N 1
ATOM 1631 C CA . GLU A 1 204 ? 66.204 5.221 -96.705 1.00 76.31 204 GLU A CA 1
ATOM 1632 C C . GLU A 1 204 ? 67.506 6.027 -96.623 1.00 76.31 204 GLU A C 1
ATOM 1634 O O . GLU A 1 204 ? 68.144 6.278 -97.649 1.00 76.31 204 GLU A O 1
ATOM 1639 N N . ARG A 1 205 ? 67.952 6.379 -95.408 1.00 77.19 205 ARG A N 1
ATOM 1640 C CA . ARG A 1 205 ? 69.257 7.024 -95.195 1.00 77.19 205 ARG A CA 1
ATOM 1641 C C . ARG A 1 205 ? 70.417 6.116 -95.581 1.00 77.19 205 ARG A C 1
ATOM 1643 O O . ARG A 1 205 ? 71.348 6.601 -96.209 1.00 77.19 205 ARG A O 1
ATOM 1650 N N . ALA A 1 206 ? 70.372 4.826 -95.250 1.00 71.50 206 ALA A N 1
ATOM 1651 C CA . ALA A 1 206 ? 71.402 3.870 -95.657 1.00 71.50 206 ALA A CA 1
ATOM 1652 C C . ALA A 1 206 ? 71.477 3.721 -97.188 1.00 71.50 206 ALA A C 1
ATOM 1654 O O . ALA A 1 206 ? 72.574 3.661 -97.738 1.00 71.50 206 ALA A O 1
ATOM 1655 N N . SER A 1 207 ? 70.333 3.745 -97.879 1.00 67.38 207 SER A N 1
ATOM 1656 C CA . SER A 1 207 ? 70.262 3.749 -99.346 1.00 67.38 207 SER A CA 1
ATOM 1657 C C . SER A 1 207 ? 70.734 5.073 -99.965 1.00 67.38 207 SER A C 1
ATOM 1659 O O . SER A 1 207 ? 71.362 5.064 -101.017 1.00 67.38 207 SER A O 1
ATOM 1661 N N . SER A 1 208 ? 70.487 6.212 -99.309 1.00 57.69 208 SER A N 1
ATOM 1662 C CA . SER A 1 208 ? 70.913 7.547 -99.777 1.00 57.69 208 SER A CA 1
ATOM 1663 C C . SER A 1 208 ? 72.377 7.876 -99.445 1.00 57.69 208 SER A C 1
ATOM 1665 O O . SER A 1 208 ? 72.998 8.709 -100.101 1.00 57.69 208 SER A O 1
ATOM 1667 N N . ALA A 1 209 ? 72.965 7.208 -98.449 1.00 52.66 209 ALA A N 1
ATOM 1668 C CA . ALA A 1 209 ? 74.353 7.401 -98.027 1.00 52.66 209 ALA A CA 1
ATOM 1669 C C . ALA A 1 209 ? 75.399 6.810 -99.000 1.00 52.66 209 ALA A C 1
ATOM 1671 O O . ALA A 1 209 ? 76.593 6.989 -98.778 1.00 52.66 209 ALA A O 1
ATOM 1672 N N . GLN A 1 210 ? 74.988 6.159 -100.099 1.00 49.38 210 GLN A N 1
ATOM 1673 C CA . GLN A 1 210 ? 75.898 5.750 -101.183 1.00 49.38 210 GLN A CA 1
ATOM 1674 C C . GLN A 1 210 ? 76.284 6.899 -102.136 1.00 49.38 210 GLN A C 1
ATOM 1676 O O . GLN A 1 210 ? 77.095 6.701 -103.038 1.00 49.38 210 GLN A O 1
ATOM 1681 N N . SER A 1 211 ? 75.770 8.116 -101.928 1.00 44.91 211 SER A N 1
ATOM 1682 C CA . SER A 1 211 ? 76.057 9.267 -102.789 1.00 44.91 211 SER A CA 1
ATOM 1683 C C . SER A 1 211 ? 76.177 10.579 -102.011 1.00 44.91 211 SER A C 1
ATOM 1685 O O . SER A 1 211 ? 75.384 11.489 -102.233 1.00 44.91 211 SER A O 1
ATOM 1687 N N . SER A 1 212 ? 77.150 10.701 -101.099 1.00 37.84 212 SER A N 1
ATOM 1688 C CA . SER A 1 212 ? 77.785 11.992 -100.750 1.00 37.84 212 SER A CA 1
ATOM 1689 C C . SER A 1 212 ? 79.005 11.819 -99.830 1.00 37.84 212 SER A C 1
ATOM 1691 O O . SER A 1 212 ? 78.932 11.032 -98.885 1.00 37.84 212 SER A O 1
ATOM 1693 N N . PRO A 1 213 ? 80.111 12.560 -100.049 1.00 38.81 213 PRO A N 1
ATOM 1694 C CA . PRO A 1 213 ? 81.291 12.499 -99.201 1.00 38.81 213 PRO A CA 1
ATOM 1695 C C . PRO A 1 213 ? 81.144 13.335 -97.925 1.00 38.81 213 PRO A C 1
ATOM 1697 O O . PRO A 1 213 ? 80.587 14.431 -97.911 1.00 38.81 213 PRO A O 1
ATOM 1700 N N . SER A 1 214 ? 81.733 12.772 -96.877 1.00 44.97 214 SER A N 1
ATOM 1701 C CA . SER A 1 214 ? 82.175 13.352 -95.610 1.00 44.97 214 SER A CA 1
ATOM 1702 C C . SER A 1 214 ? 82.384 14.872 -95.583 1.00 44.97 214 SER A C 1
ATOM 1704 O O . SER A 1 214 ? 83.302 15.385 -96.223 1.00 44.97 214 SER A O 1
ATOM 1706 N N . ASN A 1 215 ? 81.644 15.558 -94.708 1.00 42.12 215 ASN A N 1
ATOM 1707 C CA . ASN A 1 215 ? 82.115 16.798 -94.099 1.00 42.12 215 ASN A CA 1
ATOM 1708 C C . ASN A 1 215 ? 81.800 16.775 -92.597 1.00 42.12 215 ASN A C 1
ATOM 1710 O O . ASN A 1 215 ? 80.648 16.876 -92.176 1.00 42.12 215 ASN A O 1
ATOM 1714 N N . SER A 1 216 ? 82.838 16.545 -91.796 1.00 48.12 216 SER A N 1
ATOM 1715 C CA . SER A 1 216 ? 82.797 16.534 -90.338 1.00 48.12 216 SER A CA 1
ATOM 1716 C C . SER A 1 216 ? 82.848 17.968 -89.817 1.00 48.12 216 SER A C 1
ATOM 1718 O O . SER A 1 216 ? 83.882 18.632 -89.933 1.00 48.12 216 SER A O 1
ATOM 1720 N N . HIS A 1 217 ? 81.759 18.436 -89.209 1.00 45.22 217 HIS A N 1
ATOM 1721 C CA . HIS A 1 217 ? 81.789 19.626 -88.369 1.00 45.22 217 HIS A CA 1
ATOM 1722 C C . HIS A 1 217 ? 81.305 19.279 -86.963 1.00 45.22 217 HIS A C 1
ATOM 1724 O O . HIS A 1 217 ? 80.128 19.024 -86.717 1.00 45.22 217 HIS A O 1
ATOM 1730 N N . ASP A 1 218 ? 82.295 19.212 -86.081 1.00 49.41 218 ASP A N 1
ATOM 1731 C CA . ASP A 1 218 ? 82.201 19.134 -84.636 1.00 49.41 218 ASP A CA 1
ATOM 1732 C C . ASP A 1 218 ? 81.525 20.414 -84.120 1.00 49.41 218 ASP A C 1
ATOM 1734 O O . ASP A 1 218 ? 82.057 21.516 -84.264 1.00 49.41 218 ASP A O 1
ATOM 1738 N N . MET A 1 219 ? 80.309 20.280 -83.590 1.00 50.22 219 MET A N 1
ATOM 1739 C CA . MET A 1 219 ? 79.566 21.369 -82.958 1.00 50.22 219 MET A CA 1
ATOM 1740 C C . MET A 1 219 ? 79.100 20.912 -81.581 1.00 50.22 219 MET A C 1
ATOM 1742 O O . MET A 1 219 ? 78.052 20.291 -81.395 1.00 50.22 219 MET A O 1
ATOM 1746 N N . SER A 1 220 ? 79.957 21.223 -80.614 1.00 52.22 220 SER A N 1
ATOM 1747 C CA . SER A 1 220 ? 79.714 21.128 -79.183 1.00 52.22 220 SER A CA 1
ATOM 1748 C C . SER A 1 220 ? 78.558 22.052 -78.786 1.00 52.22 220 SER A C 1
ATOM 1750 O O . SER A 1 220 ? 78.729 23.268 -78.715 1.00 52.22 220 SER A O 1
ATOM 1752 N N . TYR A 1 221 ? 77.384 21.483 -78.502 1.00 45.88 221 TYR A N 1
ATOM 1753 C CA . TYR A 1 221 ? 76.279 22.223 -77.891 1.00 45.88 221 TYR A CA 1
ATOM 1754 C C . TYR A 1 221 ? 76.358 22.190 -76.356 1.00 45.88 221 TYR A C 1
ATOM 1756 O O . TYR A 1 221 ? 76.763 21.186 -75.763 1.00 45.88 221 TYR A O 1
ATOM 1764 N N . PRO A 1 222 ? 75.980 23.296 -75.694 1.00 48.19 222 PRO A N 1
ATOM 1765 C CA . PRO A 1 222 ? 76.206 23.499 -74.277 1.00 48.19 222 PRO A CA 1
ATOM 1766 C C . PRO A 1 222 ? 75.253 22.682 -73.402 1.00 48.19 222 PRO A C 1
ATOM 1768 O O . PRO A 1 222 ? 74.054 22.553 -73.643 1.00 48.19 222 PRO A O 1
ATOM 1771 N N . ARG A 1 223 ? 75.841 22.186 -72.315 1.00 48.75 223 ARG A N 1
ATOM 1772 C CA . ARG A 1 223 ? 75.235 21.514 -71.166 1.00 48.75 223 ARG A CA 1
ATOM 1773 C C . ARG A 1 223 ? 74.197 22.438 -70.503 1.00 48.75 223 ARG A C 1
ATOM 1775 O O . ARG A 1 223 ? 74.530 23.208 -69.604 1.00 48.75 223 ARG A O 1
ATOM 1782 N N . LEU A 1 224 ? 72.937 22.378 -70.933 1.00 46.78 224 LEU A N 1
ATOM 1783 C CA . LEU A 1 224 ? 71.836 22.997 -70.194 1.00 46.78 224 LEU A CA 1
ATOM 1784 C C . LEU A 1 224 ? 71.582 22.178 -68.923 1.00 46.78 224 LEU A C 1
ATOM 1786 O O . LEU A 1 224 ? 71.127 21.036 -68.966 1.00 46.78 224 LEU A O 1
ATOM 1790 N N . ARG A 1 225 ? 71.945 22.777 -67.781 1.00 50.91 225 ARG A N 1
ATOM 1791 C CA . ARG A 1 225 ? 71.530 22.372 -66.435 1.00 50.91 225 ARG A CA 1
ATOM 1792 C C . ARG A 1 225 ? 70.004 22.281 -66.412 1.00 50.91 225 ARG A C 1
ATOM 1794 O O . ARG A 1 225 ? 69.337 23.309 -66.346 1.00 50.91 225 ARG A O 1
ATOM 1801 N N . ASN A 1 226 ? 69.464 21.067 -66.426 1.00 44.91 226 ASN A N 1
ATOM 1802 C CA . ASN A 1 226 ? 68.075 20.871 -66.048 1.00 44.91 226 ASN A CA 1
ATOM 1803 C C . ASN A 1 226 ? 67.956 21.095 -64.545 1.00 44.91 226 ASN A C 1
ATOM 1805 O O . ASN A 1 226 ? 68.601 20.426 -63.736 1.00 44.91 226 ASN A O 1
ATOM 1809 N N . ALA A 1 227 ? 67.164 22.113 -64.222 1.00 53.34 227 ALA A N 1
ATOM 1810 C CA . ALA A 1 227 ? 66.719 22.442 -62.892 1.00 53.34 227 ALA A CA 1
ATOM 1811 C C . ALA A 1 227 ? 66.142 21.196 -62.215 1.00 53.34 227 ALA A C 1
ATOM 1813 O O . ALA A 1 227 ? 65.282 20.502 -62.762 1.00 53.34 227 ALA A O 1
ATOM 1814 N N . VAL A 1 228 ? 66.649 20.948 -61.013 1.00 49.62 228 VAL A N 1
ATOM 1815 C CA . VAL A 1 228 ? 66.038 20.106 -59.995 1.00 49.62 228 VAL A CA 1
ATOM 1816 C C . VAL A 1 228 ? 64.641 20.671 -59.746 1.00 49.62 228 VAL A C 1
ATOM 1818 O O . VAL A 1 228 ? 64.484 21.667 -59.049 1.00 49.62 228 VAL A O 1
ATOM 1821 N N . TRP A 1 229 ? 63.625 20.075 -60.363 1.00 49.41 229 TRP A N 1
ATOM 1822 C CA . TRP A 1 229 ? 62.283 20.145 -59.811 1.00 49.41 229 TRP A CA 1
ATOM 1823 C C . TRP A 1 229 ? 62.313 19.243 -58.586 1.00 49.41 229 TRP A C 1
ATOM 1825 O O . TRP A 1 229 ? 62.349 18.019 -58.711 1.00 49.41 229 TRP A O 1
ATOM 1835 N N . GLU A 1 230 ? 62.401 19.868 -57.412 1.00 45.22 230 GLU A N 1
ATOM 1836 C CA . GLU A 1 230 ? 62.116 19.237 -56.132 1.00 45.22 230 GLU A CA 1
ATOM 1837 C C . GLU A 1 230 ? 60.782 18.507 -56.261 1.00 45.22 230 GLU A C 1
ATOM 1839 O O . GLU A 1 230 ? 59.702 19.101 -56.261 1.00 45.22 230 GLU A O 1
ATOM 1844 N N . GLN A 1 231 ? 60.870 17.186 -56.396 1.00 45.28 231 GLN A N 1
ATOM 1845 C CA . GLN A 1 231 ? 59.788 16.302 -56.023 1.00 45.28 231 GLN A CA 1
ATOM 1846 C C . GLN A 1 231 ? 59.538 16.579 -54.545 1.00 45.28 231 GLN A C 1
ATOM 1848 O O . GLN A 1 231 ? 60.254 16.096 -53.671 1.00 45.28 231 GLN A O 1
ATOM 1853 N N . SER A 1 232 ? 58.540 17.417 -54.280 1.00 47.34 232 SER A N 1
ATOM 1854 C CA . SER A 1 232 ? 57.866 17.449 -52.996 1.00 47.34 232 SER A CA 1
ATOM 1855 C C . SER A 1 232 ? 57.285 16.057 -52.796 1.00 47.34 232 SER A C 1
ATOM 1857 O O . SER A 1 232 ? 56.187 15.759 -53.259 1.00 47.34 232 SER A O 1
ATOM 1859 N N . SER A 1 233 ? 58.070 15.176 -52.182 1.00 49.62 233 SER A N 1
ATOM 1860 C CA . SER A 1 233 ? 57.593 13.916 -51.639 1.00 49.62 233 SER A CA 1
ATOM 1861 C C . SER A 1 233 ? 56.380 14.237 -50.766 1.00 49.62 233 SER A C 1
ATOM 1863 O O . SER A 1 233 ? 56.536 14.952 -49.772 1.00 49.62 233 SER A O 1
ATOM 1865 N N . PRO A 1 234 ? 55.166 13.757 -51.088 1.00 51.06 234 PRO A N 1
ATOM 1866 C CA . PRO A 1 234 ? 54.097 13.791 -50.117 1.00 51.06 234 PRO A CA 1
ATOM 1867 C C . PRO A 1 234 ? 54.541 12.864 -48.992 1.00 51.06 234 PRO A C 1
ATOM 1869 O O . PRO A 1 234 ? 54.711 11.664 -49.186 1.00 51.06 234 PRO A O 1
ATOM 1872 N N . ASN A 1 235 ? 54.817 13.491 -47.856 1.00 50.78 235 ASN A N 1
ATOM 1873 C CA . ASN A 1 235 ? 55.144 12.930 -46.559 1.00 50.78 235 ASN A CA 1
ATOM 1874 C C . ASN A 1 235 ? 54.404 11.597 -46.332 1.00 50.78 235 ASN A C 1
ATOM 1876 O O . ASN A 1 235 ? 53.240 11.574 -45.929 1.00 50.78 235 ASN A O 1
ATOM 1880 N N . ARG A 1 236 ? 55.067 10.485 -46.667 1.00 50.47 236 ARG A N 1
ATOM 1881 C CA . ARG A 1 236 ? 54.523 9.125 -46.590 1.00 50.47 236 ARG A CA 1
ATOM 1882 C C . ARG A 1 236 ? 55.065 8.399 -45.363 1.00 50.47 236 ARG A C 1
ATOM 1884 O O . ARG A 1 236 ? 55.223 7.195 -45.406 1.00 50.47 236 ARG A O 1
ATOM 1891 N N . ASP A 1 237 ? 55.277 9.130 -44.271 1.00 46.47 237 ASP A N 1
ATOM 1892 C CA . ASP A 1 237 ? 55.518 8.582 -42.935 1.00 46.47 237 ASP A CA 1
ATOM 1893 C C . ASP A 1 237 ? 54.442 9.103 -41.980 1.00 46.47 237 ASP A C 1
ATOM 1895 O O . ASP A 1 237 ? 54.658 9.883 -41.055 1.00 46.47 237 ASP A O 1
ATOM 1899 N N . ARG A 1 238 ? 53.213 8.660 -42.238 1.00 49.47 238 ARG A N 1
ATOM 1900 C CA . ARG A 1 238 ? 52.168 8.594 -41.218 1.00 49.47 238 ARG A CA 1
ATOM 1901 C C . ARG A 1 238 ? 51.535 7.210 -41.259 1.00 49.47 238 ARG A C 1
ATOM 1903 O O . ARG A 1 238 ? 50.322 7.056 -41.330 1.00 49.47 238 ARG A O 1
ATOM 1910 N N . THR A 1 239 ? 52.371 6.183 -41.130 1.00 51.78 239 THR A N 1
ATOM 1911 C CA . THR A 1 239 ? 51.992 4.954 -40.424 1.00 51.78 239 THR A CA 1
ATOM 1912 C C . THR A 1 239 ? 51.836 5.295 -38.940 1.00 51.78 239 THR A C 1
ATOM 1914 O O . THR A 1 239 ? 52.553 4.817 -38.067 1.00 51.78 239 THR A O 1
ATOM 1917 N N . GLY A 1 240 ? 50.873 6.175 -38.649 1.00 46.59 240 GLY A N 1
ATOM 1918 C CA . GLY A 1 240 ? 50.223 6.161 -37.358 1.00 46.59 240 GLY A CA 1
ATOM 1919 C C . GLY A 1 240 ? 49.591 4.788 -37.271 1.00 46.59 240 GLY A C 1
ATOM 1920 O O . GLY A 1 240 ? 48.635 4.493 -37.985 1.00 46.59 240 GLY A O 1
ATOM 1921 N N . THR A 1 241 ? 50.198 3.928 -36.469 1.00 49.03 241 THR A N 1
ATOM 1922 C CA . THR A 1 241 ? 49.543 2.770 -35.901 1.00 49.03 241 THR A CA 1
ATOM 1923 C C . THR A 1 241 ? 48.230 3.263 -35.308 1.00 49.03 241 THR A C 1
ATOM 1925 O O . THR A 1 241 ? 48.183 3.797 -34.202 1.00 49.03 241 THR A O 1
ATOM 1928 N N . TRP A 1 242 ? 47.147 3.100 -36.063 1.00 49.19 242 TRP A N 1
ATOM 1929 C CA . TRP A 1 242 ? 45.802 3.043 -35.519 1.00 49.19 242 TRP A CA 1
ATOM 1930 C C . TRP A 1 242 ? 45.718 1.740 -34.719 1.00 49.19 242 TRP A C 1
ATOM 1932 O O . TRP A 1 242 ? 45.055 0.786 -35.098 1.00 49.19 242 TRP A O 1
ATOM 1942 N N . GLN A 1 243 ? 46.459 1.675 -33.610 1.00 47.25 243 GLN A N 1
ATOM 1943 C CA . GLN A 1 243 ? 45.952 0.976 -32.450 1.00 47.25 243 GLN A CA 1
ATOM 1944 C C . GLN A 1 243 ? 44.789 1.836 -31.985 1.00 47.25 243 GLN A C 1
ATOM 1946 O O . GLN A 1 243 ? 44.971 2.843 -31.299 1.00 47.25 243 GLN A O 1
ATOM 1951 N N . GLU A 1 244 ? 43.609 1.460 -32.468 1.00 48.44 244 GLU A N 1
ATOM 1952 C CA . GLU A 1 244 ? 42.334 1.705 -31.823 1.00 48.44 244 GLU A CA 1
ATOM 1953 C C . GLU A 1 244 ? 42.520 1.569 -30.311 1.00 48.44 244 GLU A C 1
ATOM 1955 O O . GLU A 1 244 ? 42.481 0.493 -29.718 1.00 48.44 244 GLU A O 1
ATOM 1960 N N . ARG A 1 245 ? 42.736 2.712 -29.662 1.00 46.81 245 ARG A N 1
ATOM 1961 C CA . ARG A 1 245 ? 42.164 2.936 -28.351 1.00 46.81 245 ARG A CA 1
ATOM 1962 C C . ARG A 1 245 ? 40.658 2.952 -28.568 1.00 46.81 245 ARG A C 1
ATOM 1964 O O . ARG A 1 245 ? 40.059 4.013 -28.699 1.00 46.81 245 ARG A O 1
ATOM 1971 N N . GLU A 1 246 ? 40.046 1.778 -28.499 1.00 51.06 246 GLU A N 1
ATOM 1972 C CA . GLU A 1 246 ? 38.706 1.643 -27.931 1.00 51.06 246 GLU A CA 1
ATOM 1973 C C . GLU A 1 246 ? 38.781 1.951 -26.425 1.00 51.06 246 GLU A C 1
ATOM 1975 O O . GLU A 1 246 ? 38.456 1.151 -25.557 1.00 51.06 246 GLU A O 1
ATOM 1980 N N . THR A 1 247 ? 39.225 3.156 -26.076 1.00 50.22 247 THR A N 1
ATOM 1981 C CA . THR A 1 247 ? 38.647 3.821 -24.920 1.00 50.22 247 THR A CA 1
ATOM 1982 C C . THR A 1 247 ? 37.431 4.516 -25.483 1.00 50.22 247 THR A C 1
ATOM 1984 O O . THR A 1 247 ? 37.519 5.654 -25.944 1.00 50.22 247 THR A O 1
ATOM 1987 N N . ILE A 1 248 ? 36.321 3.777 -25.515 1.00 50.16 248 ILE A N 1
ATOM 1988 C CA . ILE A 1 248 ? 34.982 4.337 -25.640 1.00 50.16 248 ILE A CA 1
ATOM 1989 C C . ILE A 1 248 ? 34.895 5.392 -24.540 1.00 50.16 248 ILE A C 1
ATOM 1991 O O . ILE A 1 248 ? 34.692 5.096 -23.363 1.00 50.16 248 ILE A O 1
ATOM 1995 N N . SER A 1 249 ? 35.161 6.636 -24.926 1.00 51.44 249 SER A N 1
ATOM 1996 C CA . SER A 1 249 ? 34.854 7.808 -24.135 1.00 51.44 249 SER A CA 1
ATOM 1997 C C . SER A 1 249 ? 33.339 7.885 -24.132 1.00 51.44 249 SER A C 1
ATOM 1999 O O . SER A 1 249 ? 32.726 8.489 -25.009 1.00 51.44 249 SER A O 1
ATOM 2001 N N . LEU A 1 250 ? 32.753 7.198 -23.154 1.00 51.94 250 LEU A N 1
ATOM 2002 C CA . LEU A 1 250 ? 31.347 7.220 -22.781 1.00 51.94 250 LEU A CA 1
ATOM 2003 C C . LEU A 1 250 ? 31.015 8.599 -22.183 1.00 51.94 250 LEU A C 1
ATOM 2005 O O . LEU A 1 250 ? 30.683 8.738 -21.012 1.00 51.94 250 LEU A O 1
ATOM 2009 N N . ALA A 1 251 ? 31.219 9.646 -22.972 1.00 51.94 251 ALA A N 1
ATOM 2010 C CA . ALA A 1 251 ? 31.071 11.030 -22.559 1.00 51.94 251 ALA A CA 1
ATOM 2011 C C . ALA A 1 251 ? 30.407 11.827 -23.679 1.00 51.94 251 ALA A C 1
ATOM 2013 O O . ALA A 1 251 ? 30.944 12.842 -24.102 1.00 51.94 251 ALA A O 1
ATOM 2014 N N . HIS A 1 252 ? 29.272 11.348 -24.195 1.00 52.25 252 HIS A N 1
ATOM 2015 C CA . HIS A 1 252 ? 28.324 12.183 -24.940 1.00 52.25 252 HIS A CA 1
ATOM 2016 C C . HIS A 1 252 ? 26.968 11.485 -25.109 1.00 52.25 252 HIS A C 1
ATOM 2018 O O . HIS A 1 252 ? 26.621 11.077 -26.203 1.00 52.25 252 HIS A O 1
ATOM 2024 N N . VAL A 1 253 ? 26.218 11.340 -24.010 1.00 50.72 253 VAL A N 1
ATOM 2025 C CA . VAL A 1 253 ? 24.766 11.608 -23.962 1.00 50.72 253 VAL A CA 1
ATOM 2026 C C . VAL A 1 253 ? 24.440 11.961 -22.508 1.00 50.72 253 VAL A C 1
ATOM 2028 O O . VAL A 1 253 ? 24.173 11.102 -21.673 1.00 50.72 253 VAL A O 1
ATOM 2031 N N . SER A 1 254 ? 24.528 13.239 -22.161 1.00 49.16 254 SER A N 1
ATOM 2032 C CA . SER A 1 254 ? 23.925 13.778 -20.936 1.00 49.16 254 SER A CA 1
ATOM 2033 C C . SER A 1 254 ? 23.436 15.197 -21.201 1.00 49.16 254 SER A C 1
ATOM 2035 O O . SER A 1 254 ? 23.741 16.107 -20.449 1.00 49.16 254 SER A O 1
ATOM 2037 N N . ASP A 1 255 ? 22.677 15.358 -22.287 1.00 45.09 255 ASP A N 1
ATOM 2038 C CA . ASP A 1 255 ? 21.771 16.497 -22.490 1.00 45.09 255 ASP A CA 1
ATOM 2039 C C . ASP A 1 255 ? 20.308 16.038 -22.358 1.00 45.09 255 ASP A C 1
ATOM 2041 O O . ASP A 1 255 ? 19.398 16.533 -23.015 1.00 45.09 255 ASP A O 1
ATOM 2045 N N . LEU A 1 256 ? 20.054 15.095 -21.445 1.00 48.69 256 LEU A N 1
ATOM 2046 C CA . LEU A 1 256 ? 18.813 15.165 -20.689 1.00 48.69 256 LEU A CA 1
ATOM 2047 C C . LEU A 1 256 ? 19.088 16.174 -19.588 1.00 48.69 256 LEU A C 1
ATOM 2049 O O . LEU A 1 256 ? 19.689 15.849 -18.563 1.00 48.69 256 LEU A O 1
ATOM 2053 N N . SER A 1 257 ? 18.677 17.415 -19.838 1.00 49.09 257 SER A N 1
ATOM 2054 C CA . SER A 1 257 ? 18.441 18.396 -18.795 1.00 49.09 257 SER A CA 1
ATOM 2055 C C . SER A 1 257 ? 17.455 17.776 -17.808 1.00 49.09 257 SER A C 1
ATOM 2057 O O . SER A 1 257 ? 16.238 17.929 -17.921 1.00 49.09 257 SER A O 1
ATOM 2059 N N . VAL A 1 258 ? 17.994 17.045 -16.835 1.00 48.44 258 VAL A N 1
ATOM 2060 C CA . VAL A 1 258 ? 17.385 16.882 -15.530 1.00 48.44 258 VAL A CA 1
ATOM 2061 C C . VAL A 1 258 ? 17.298 18.304 -15.025 1.00 48.44 258 VAL A C 1
ATOM 2063 O O . VAL A 1 258 ? 18.260 18.852 -14.489 1.00 48.44 258 VAL A O 1
ATOM 2066 N N . SER A 1 259 ? 16.159 18.932 -15.307 1.00 43.66 259 SER A N 1
ATOM 2067 C CA . SER A 1 259 ? 15.699 20.104 -14.601 1.00 43.66 259 SER A CA 1
ATOM 2068 C C . SER A 1 259 ? 15.901 19.759 -13.144 1.00 43.66 259 SER A C 1
ATOM 2070 O O . SER A 1 259 ? 15.206 18.912 -12.581 1.00 43.66 259 SER A O 1
ATOM 2072 N N . THR A 1 260 ? 16.935 20.351 -12.566 1.00 47.03 260 THR A N 1
ATOM 2073 C CA . THR A 1 260 ? 17.119 20.443 -11.142 1.00 47.03 260 THR A CA 1
ATOM 2074 C C . THR A 1 260 ? 15.903 21.202 -10.655 1.00 47.03 260 THR A C 1
ATOM 2076 O O . THR A 1 260 ? 15.895 22.419 -10.503 1.00 47.03 260 THR A O 1
ATOM 2079 N N . VAL A 1 261 ? 14.831 20.451 -10.415 1.00 48.78 261 VAL A N 1
ATOM 2080 C CA . VAL A 1 261 ? 13.795 20.793 -9.466 1.00 48.78 261 VAL A CA 1
ATOM 2081 C C . VAL A 1 261 ? 14.508 20.757 -8.120 1.00 48.78 261 VAL A C 1
ATOM 2083 O O . VAL A 1 261 ? 14.348 19.862 -7.299 1.00 48.78 261 VAL A O 1
ATOM 2086 N N . THR A 1 262 ? 15.325 21.782 -7.883 1.00 46.97 262 THR A N 1
ATOM 2087 C CA . THR A 1 262 ? 15.504 22.365 -6.569 1.00 46.97 262 THR A CA 1
ATOM 2088 C C . THR A 1 262 ? 14.179 23.023 -6.205 1.00 46.97 262 THR A C 1
ATOM 2090 O O . THR A 1 262 ? 14.103 24.221 -5.950 1.00 46.97 262 THR A O 1
ATOM 2093 N N . GLU A 1 263 ? 13.106 22.231 -6.138 1.00 48.12 263 GLU A N 1
ATOM 2094 C CA . GLU A 1 263 ? 12.190 22.447 -5.047 1.00 48.12 263 GLU A CA 1
ATOM 2095 C C . GLU A 1 263 ? 13.054 22.213 -3.819 1.00 48.12 263 GLU A C 1
ATOM 2097 O O . GLU A 1 263 ? 13.382 21.085 -3.442 1.00 48.12 263 GLU A O 1
ATOM 2102 N N . GLN A 1 264 ? 13.454 23.322 -3.201 1.00 48.28 264 GLN A N 1
ATOM 2103 C CA . GLN A 1 264 ? 13.429 23.411 -1.758 1.00 48.28 264 GLN A CA 1
ATOM 2104 C C . GLN A 1 264 ? 12.084 22.831 -1.319 1.00 48.28 264 GLN A C 1
ATOM 2106 O O . GLN A 1 264 ? 11.114 23.548 -1.084 1.00 48.28 264 GLN A O 1
ATOM 2111 N N . ARG A 1 265 ? 12.022 21.501 -1.204 1.00 44.19 265 ARG A N 1
ATOM 2112 C CA . ARG A 1 265 ? 11.119 20.853 -0.286 1.00 44.19 265 ARG A CA 1
ATOM 2113 C C . ARG A 1 265 ? 11.522 21.482 1.022 1.00 44.19 265 ARG A C 1
ATOM 2115 O O . ARG A 1 265 ? 12.568 21.161 1.584 1.00 44.19 265 ARG A O 1
ATOM 2122 N N . VAL A 1 266 ? 10.736 22.471 1.434 1.00 50.31 266 VAL A N 1
ATOM 2123 C CA . VAL A 1 266 ? 10.635 22.887 2.815 1.00 50.31 266 VAL A CA 1
ATOM 2124 C C . VAL A 1 266 ? 10.475 21.567 3.539 1.00 50.31 266 VAL A C 1
ATOM 2126 O O . VAL A 1 266 ? 9.409 20.952 3.491 1.00 50.31 266 VAL A O 1
ATOM 2129 N N . ILE A 1 267 ? 11.582 21.071 4.093 1.00 46.97 267 ILE A N 1
ATOM 2130 C CA . ILE A 1 267 ? 11.578 19.984 5.046 1.00 46.97 267 ILE A CA 1
ATOM 2131 C C . ILE A 1 267 ? 10.724 20.582 6.143 1.00 46.97 267 ILE A C 1
ATOM 2133 O O . ILE A 1 267 ? 11.211 21.366 6.958 1.00 46.97 267 ILE A O 1
ATOM 2137 N N . ARG A 1 268 ? 9.410 20.322 6.089 1.00 53.91 268 ARG A N 1
ATOM 2138 C CA . ARG A 1 268 ? 8.536 20.593 7.213 1.00 53.91 268 ARG A CA 1
ATOM 2139 C C . ARG A 1 268 ? 9.259 19.883 8.339 1.00 53.91 268 ARG A C 1
ATOM 2141 O O . ARG A 1 268 ? 9.488 18.677 8.191 1.00 53.91 268 ARG A O 1
ATOM 2148 N N . PRO A 1 269 ? 9.749 20.613 9.356 1.00 55.66 269 PRO A N 1
ATOM 2149 C CA . PRO A 1 269 ? 10.491 19.990 10.427 1.00 55.66 269 PRO A CA 1
ATOM 2150 C C . PRO A 1 269 ? 9.632 18.822 10.866 1.00 55.66 269 PRO A C 1
ATOM 2152 O O . PRO A 1 269 ? 8.456 19.034 11.178 1.00 55.66 269 PRO A O 1
ATOM 2155 N N . ILE A 1 270 ? 10.188 17.605 10.767 1.00 58.00 270 ILE A N 1
ATOM 2156 C CA . ILE A 1 270 ? 9.572 16.395 11.313 1.00 58.00 270 ILE A CA 1
ATOM 2157 C C . ILE A 1 270 ? 9.013 16.864 12.644 1.00 58.00 270 ILE A C 1
ATOM 2159 O O . ILE A 1 270 ? 9.828 17.387 13.419 1.00 58.00 270 ILE A O 1
ATOM 2163 N N . PRO A 1 271 ? 7.678 16.838 12.859 1.00 54.78 271 PRO A N 1
ATOM 2164 C CA . PRO A 1 271 ? 7.086 17.415 14.050 1.00 54.78 271 PRO A CA 1
ATOM 2165 C C . PRO A 1 271 ? 7.913 16.857 15.177 1.00 54.78 271 PRO A C 1
ATOM 2167 O O . PRO A 1 271 ? 7.996 15.630 15.300 1.00 54.78 271 PRO A O 1
ATOM 2170 N N . ARG A 1 272 ? 8.662 17.746 15.859 1.00 53.81 272 ARG A N 1
ATOM 2171 C CA . ARG A 1 272 ? 9.528 17.367 16.969 1.00 53.81 272 ARG A CA 1
ATOM 2172 C C . ARG A 1 272 ? 8.599 16.526 17.795 1.00 53.81 272 ARG A C 1
ATOM 2174 O O . ARG A 1 272 ? 7.632 17.079 18.321 1.00 53.81 272 ARG A O 1
ATOM 2181 N N . ARG A 1 273 ? 8.814 15.202 17.798 1.00 46.75 273 ARG A N 1
ATOM 2182 C CA . ARG A 1 273 ? 8.075 14.314 18.676 1.00 46.75 273 ARG A CA 1
ATOM 2183 C C . ARG A 1 273 ? 8.287 15.001 19.995 1.00 46.75 273 ARG A C 1
ATOM 2185 O O . ARG A 1 273 ? 9.438 15.108 20.430 1.00 46.75 273 ARG A O 1
ATOM 2192 N N . HIS A 1 274 ? 7.219 15.601 20.528 1.00 47.59 274 HIS A N 1
ATOM 2193 C CA . HIS A 1 274 ? 7.231 16.065 21.890 1.00 47.59 274 HIS A CA 1
ATOM 2194 C C . HIS A 1 274 ? 7.803 14.866 22.596 1.00 47.59 274 HIS A C 1
ATOM 2196 O O . HIS A 1 274 ? 7.277 13.756 22.451 1.00 47.59 274 HIS A O 1
ATOM 2202 N N . ARG A 1 275 ? 8.998 15.065 23.154 1.00 48.47 275 ARG A N 1
ATOM 2203 C CA . ARG A 1 275 ? 9.649 14.087 23.990 1.00 48.47 275 ARG A CA 1
ATOM 2204 C C . ARG A 1 275 ? 8.616 13.953 25.088 1.00 48.47 275 ARG A C 1
ATOM 2206 O O . ARG A 1 275 ? 8.554 14.799 25.973 1.00 48.47 275 ARG A O 1
ATOM 2213 N N . LEU A 1 276 ? 7.695 13.008 24.901 1.00 48.25 276 LEU A N 1
ATOM 2214 C CA . LEU A 1 276 ? 6.805 12.515 25.913 1.00 48.25 276 LEU A CA 1
ATOM 2215 C C . LEU A 1 276 ? 7.834 12.003 26.890 1.00 48.25 276 LEU A C 1
ATOM 2217 O O . LEU A 1 276 ? 8.447 10.955 26.684 1.00 48.25 276 LEU A O 1
ATOM 2221 N N . THR A 1 277 ? 8.172 12.872 27.844 1.00 52.12 277 THR A N 1
ATOM 2222 C CA . THR A 1 277 ? 8.743 12.485 29.113 1.00 52.12 277 THR A CA 1
ATOM 2223 C C . THR A 1 277 ? 7.975 11.242 29.451 1.00 52.12 277 THR A C 1
ATOM 2225 O O . THR A 1 277 ? 6.755 11.316 29.571 1.00 52.12 277 THR A O 1
ATOM 2228 N N . ARG A 1 278 ? 8.686 10.119 29.379 1.00 44.94 278 ARG A N 1
ATOM 2229 C CA . ARG A 1 278 ? 8.204 8.774 29.614 1.00 44.94 278 ARG A CA 1
ATOM 2230 C C . ARG A 1 278 ? 7.373 8.846 30.883 1.00 44.94 278 ARG A C 1
ATOM 2232 O O . ARG A 1 278 ? 7.922 8.841 31.981 1.00 44.94 278 ARG A O 1
ATOM 2239 N N . SER A 1 279 ? 6.070 9.048 30.718 1.00 47.28 279 SER A N 1
ATOM 2240 C CA . SER A 1 279 ? 5.102 9.000 31.790 1.00 47.28 279 SER A CA 1
ATOM 2241 C C . SER A 1 279 ? 5.067 7.534 32.109 1.00 47.28 279 SER A C 1
ATOM 2243 O O . SER A 1 279 ? 4.389 6.792 31.409 1.00 47.28 279 SER A O 1
ATOM 2245 N N . GLN A 1 280 ? 5.963 7.155 33.021 1.00 52.59 280 GLN A N 1
ATOM 2246 C CA . GLN A 1 280 ? 5.937 5.969 33.848 1.00 52.59 280 GLN A CA 1
ATOM 2247 C C . GLN A 1 280 ? 4.961 4.948 33.275 1.00 52.59 280 GLN A C 1
ATOM 2249 O O . GLN A 1 280 ? 3.783 4.934 33.633 1.00 52.59 280 GLN A O 1
ATOM 2254 N N . GLU A 1 281 ? 5.443 4.189 32.287 1.00 43.03 281 GLU A N 1
ATOM 2255 C CA . GLU A 1 281 ? 4.766 2.985 31.840 1.00 43.03 281 GLU A CA 1
ATOM 2256 C C . GLU A 1 281 ? 4.552 2.188 33.118 1.00 43.03 281 GLU A C 1
ATOM 2258 O O . GLU A 1 281 ? 5.496 1.713 33.749 1.00 43.03 281 GLU A O 1
ATOM 2263 N N . VAL A 1 282 ? 3.309 2.176 33.588 1.00 52.97 282 VAL A N 1
ATOM 2264 C CA . VAL A 1 282 ? 2.881 1.217 34.581 1.00 52.97 282 VAL A CA 1
ATOM 2265 C C . VAL A 1 282 ? 2.996 -0.095 33.833 1.00 52.97 282 VAL A C 1
ATOM 2267 O O . VAL A 1 282 ? 2.119 -0.435 33.040 1.00 52.97 282 VAL A O 1
ATOM 2270 N N . ASP A 1 283 ? 4.135 -0.759 34.012 1.00 43.66 283 ASP A N 1
ATOM 2271 C CA . ASP A 1 283 ? 4.347 -2.145 33.644 1.00 43.66 283 ASP A CA 1
ATOM 2272 C C . ASP A 1 283 ? 3.230 -2.946 34.314 1.00 43.66 283 ASP A C 1
ATOM 2274 O O . ASP A 1 283 ? 3.341 -3.404 35.453 1.00 43.66 283 ASP A O 1
ATOM 2278 N N . VAL A 1 284 ? 2.116 -3.114 33.601 1.00 54.66 284 VAL A N 1
ATOM 2279 C CA . VAL A 1 284 ? 1.134 -4.153 33.887 1.00 54.66 284 VAL A CA 1
ATOM 2280 C C . VAL A 1 284 ? 1.784 -5.455 33.436 1.00 54.66 284 VAL A C 1
ATOM 2282 O O . VAL A 1 284 ? 1.433 -6.059 32.426 1.00 54.66 284 VAL A O 1
ATOM 2285 N N . SER A 1 285 ? 2.793 -5.869 34.196 1.00 47.81 285 SER A N 1
ATOM 2286 C CA . SER A 1 285 ? 3.269 -7.237 34.216 1.00 47.81 285 SER A CA 1
ATOM 2287 C C . SER A 1 285 ? 2.115 -8.078 34.755 1.00 47.81 285 SER A C 1
ATOM 2289 O O . SER A 1 285 ? 1.887 -8.200 35.959 1.00 47.81 285 SER A O 1
ATOM 2291 N N . VAL A 1 286 ? 1.315 -8.620 33.836 1.00 50.12 286 VAL A N 1
ATOM 2292 C CA . VAL A 1 286 ? 0.356 -9.678 34.142 1.00 50.12 286 VAL A CA 1
ATOM 2293 C C . VAL A 1 286 ? 1.184 -10.885 34.573 1.00 50.12 286 VAL A C 1
ATOM 2295 O O . VAL A 1 286 ? 1.627 -11.694 33.761 1.00 50.12 286 VAL A O 1
ATOM 2298 N N . SER A 1 287 ? 1.450 -10.972 35.874 1.00 50.50 287 SER A N 1
ATOM 2299 C CA . SER A 1 287 ? 1.988 -12.162 36.511 1.00 50.50 287 SER A CA 1
ATOM 2300 C C . SER A 1 287 ? 0.923 -13.253 36.420 1.00 50.50 287 SER A C 1
ATOM 2302 O O . SER A 1 287 ? -0.006 -13.333 37.223 1.00 50.50 287 SER A O 1
ATOM 2304 N N . ILE A 1 288 ? 1.042 -14.090 35.389 1.00 50.41 288 ILE A N 1
ATOM 2305 C CA . ILE A 1 288 ? 0.308 -15.349 35.269 1.00 50.41 288 ILE A CA 1
ATOM 2306 C C . ILE A 1 288 ? 0.835 -16.249 36.389 1.00 50.41 288 ILE A C 1
ATOM 2308 O O . ILE A 1 288 ? 1.803 -16.992 36.238 1.00 50.41 288 ILE A O 1
ATOM 2312 N N . SER A 1 289 ? 0.248 -16.098 37.570 1.00 51.09 289 SER A N 1
ATOM 2313 C CA . SER A 1 289 ? 0.570 -16.883 38.746 1.00 51.09 289 SER A CA 1
ATOM 2314 C C . SER A 1 289 ? -0.165 -18.219 38.672 1.00 51.09 289 SER A C 1
ATOM 2316 O O . SER A 1 289 ? -1.383 -18.298 38.541 1.00 51.09 289 SER A O 1
ATOM 2318 N N . SER A 1 290 ? 0.630 -19.281 38.804 1.00 51.38 290 SER A N 1
ATOM 2319 C CA . SER A 1 290 ? 0.262 -20.609 39.300 1.00 51.38 290 SER A CA 1
ATOM 2320 C C . SER A 1 290 ? -0.791 -21.412 38.525 1.00 51.38 290 SER A C 1
ATOM 2322 O O . SER A 1 290 ? -1.978 -21.443 38.846 1.00 51.38 290 SER A O 1
ATOM 2324 N N . VAL A 1 291 ? -0.288 -22.240 37.608 1.00 51.94 291 VAL A N 1
ATOM 2325 C CA . VAL A 1 291 ? -0.905 -23.525 37.261 1.00 51.94 291 VAL A CA 1
ATOM 2326 C C . VAL A 1 291 ? -0.993 -24.371 38.539 1.00 51.94 291 VAL A C 1
ATOM 2328 O O . VAL A 1 291 ? 0.022 -24.781 39.105 1.00 51.94 291 VAL A O 1
ATOM 2331 N N . SER A 1 292 ? -2.213 -24.608 39.020 1.00 56.59 292 SER A N 1
ATOM 2332 C CA . SER A 1 292 ? -2.475 -25.464 40.179 1.00 56.59 292 SER A CA 1
ATOM 2333 C C . SER A 1 292 ? -2.128 -26.923 39.872 1.00 56.59 292 SER A C 1
ATOM 2335 O O . SER A 1 292 ? -2.608 -27.509 38.900 1.00 56.59 292 SER A O 1
ATOM 2337 N N . LYS A 1 293 ? -1.295 -27.516 40.732 1.00 59.69 293 LYS A N 1
ATOM 2338 C CA . LYS A 1 293 ? -0.939 -28.940 40.735 1.00 59.69 293 LYS A CA 1
ATOM 2339 C C . LYS A 1 293 ? -2.204 -29.800 40.850 1.00 59.69 293 LYS A C 1
ATOM 2341 O O . LYS A 1 293 ? -2.853 -29.805 41.892 1.00 59.69 293 LYS A O 1
ATOM 2346 N N . ARG A 1 294 ? -2.525 -30.584 39.815 1.00 56.75 294 ARG A N 1
ATOM 2347 C CA . ARG A 1 294 ? -3.463 -31.711 39.941 1.00 56.75 294 ARG A CA 1
ATOM 2348 C C . ARG A 1 294 ? -2.776 -32.836 40.713 1.00 56.75 294 ARG A C 1
ATOM 2350 O O . ARG A 1 294 ? -1.829 -33.444 40.217 1.00 56.75 294 ARG A O 1
ATOM 2357 N N . ALA A 1 295 ? -3.256 -33.100 41.924 1.00 65.25 295 ALA A N 1
ATOM 2358 C CA . ALA A 1 295 ? -2.911 -34.290 42.686 1.00 65.25 295 ALA A CA 1
ATOM 2359 C C . ALA A 1 295 ? -3.426 -35.539 41.947 1.00 65.25 295 ALA A C 1
ATOM 2361 O O . ALA A 1 295 ? -4.616 -35.652 41.655 1.00 65.25 295 ALA A O 1
ATOM 2362 N N . ARG A 1 296 ? -2.524 -36.472 41.623 1.00 63.44 296 ARG A N 1
ATOM 2363 C CA . ARG A 1 296 ? -2.891 -37.830 41.204 1.00 63.44 296 ARG A CA 1
ATOM 2364 C C . ARG A 1 296 ? -3.349 -38.598 42.440 1.00 63.44 296 ARG A C 1
ATOM 2366 O O . ARG A 1 296 ? -2.532 -38.913 43.298 1.00 63.44 296 ARG A O 1
ATOM 2373 N N . VAL A 1 297 ? -4.634 -38.925 42.491 1.00 61.62 297 VAL A N 1
ATOM 2374 C CA . VAL A 1 297 ? -5.159 -40.000 43.335 1.00 61.62 297 VAL A CA 1
ATOM 2375 C C . VAL A 1 297 ? -4.765 -41.319 42.665 1.00 61.62 297 VAL A C 1
ATOM 2377 O O . VAL A 1 297 ? -5.141 -41.560 41.518 1.00 61.62 297 VAL A O 1
ATOM 2380 N N . ARG A 1 298 ? -3.956 -42.139 43.342 1.00 61.50 298 ARG A N 1
ATOM 2381 C CA . ARG A 1 298 ? -3.791 -43.561 43.019 1.00 61.50 298 ARG A CA 1
ATOM 2382 C C . ARG A 1 298 ? -4.676 -44.349 43.980 1.00 61.50 298 ARG A C 1
ATOM 2384 O O . ARG A 1 298 ? -4.500 -44.219 45.189 1.00 61.50 298 ARG A O 1
ATOM 2391 N N . GLY A 1 299 ? -5.629 -45.084 43.411 1.00 67.38 299 GLY A N 1
ATOM 2392 C CA . GLY A 1 299 ? -6.169 -46.299 44.017 1.00 67.38 299 GLY A CA 1
ATOM 2393 C C . GLY A 1 299 ? -5.254 -47.486 43.756 1.00 67.38 299 GLY A C 1
ATOM 2394 O O . GLY A 1 299 ? -4.253 -47.306 43.016 1.00 67.38 299 GLY A O 1
#

Sequence (299 aa):
MSLPCGHLYCEECITQHVNLRSDSVGMTSTCPECRSDFPLVVPDLRFLPKQYHAFVSHSLRRVYISPTSQTDAAAASAAEIEHLQNELEKVYKKLADRKKREQNLMASYDRLQATMHAHRTGEADLRDHANELEEKLGDLESEFQEYIGSARKTIDDVKAERDSLKTENERLAEMMQEMEERLRHSDARRISVEEGLCSVLRKERASSAQSSPSNSHDMSYPRLRNAVWEQSSPNRDRTGTWQERETISLAHVSDLSVSTVTEQRVIRPIPRRHRLTRSQEVDVSVSISSVSKRARVRG

Organism: Psilocybe cubensis (NCBI:txid181762)

Radius of gyration: 72.65 Å; chains: 1; bounding box: 156×70×188 Å

InterPro domains:
  IPR001841 Zinc finger, RING-type [PS50089] (3-35)
  IPR013083 Zinc finger, RING/FYVE/PHD-type [G3DSA:3.30.40.10] (1-44)
  IPR017907 Zinc finger, RING-type, conserved site [PS00518] (5-14)
  IPR018957 Zinc finger, C3HC4 RING-type [PF00097] (2-34)

Secondary structure (DSSP, 8-state):
-B-TTS-B--HHHHHHHHHT-TT-SSSEEE-TTT--EEE-PPP-GGGS-GGGGGG---SSB-----THHHHHHHHHHHHHHHHHHHHHHHHHHHHHHHHHHHHHHHHHHHHHHHHHHHHHHHHHHHHHHHHHHHHHHHHHHHHHHHHHHHHHHHHHHHHHHHHHHHHHHHHHHHHHHHHHHHHHHHHHHHHHHHHHHHHHHHHHHHHHTTS----------------------------------------S-----------------------------------------------